Protein AF-A0A956JY68-F1 (afdb_monomer_lite)

Radius of gyration: 33.54 Å; chains: 1; bounding box: 68×78×108 Å

Foldseek 3Di:
DDDDDDDDDDDDDDDDDDDDDDDDDDDDDDDDDDDDDDDDDPDDDDPPPPPDAFPCDDDPPALAHNHCVLACDQQWQHHSVRFGHDQPAFSADAPAQQWDTWGTPSRGGGTDDTDGHAFQCFGPPLQGFTDDPRDTHNQGDHPDPLVPFCVVLDAFEEEEADDCVVPVLFCQSVLLCVLSVVSVHHYDYDYLCCLQDLVSCPRGQEYEDRDQQRDQPPNSLVSVLVCLLVQFEYEQEHAQDCPRNSNVSVCVSCVVQFKHKDWDHKDFDWFDQAFDDDSSDPPGDRQPTLRQCGMAIFMDIDDPFKDQQGAHPVRTGFWMWGAHDQQGIYTYGHHSRCRRDPVSDDSVLSVLSVRVRSRSRPSVDRSNRD

Sequence (370 aa):
MGKLAALFAPALMLLAACGDVSTGYLDANQGGRDGGADATVADAAIDATAAECGNGTVEPGEDCDLGAANNGAIGTCCTNLCAFAPVTVECRAAATGCDVAESCTGASAECPADAIAADGFACVDGGGSTCCGGQCSFTATAGTCDACAIAAHGPQRVTIIESQSVNAGHVMDQQWADVANAAGHTATIVPQTTLDDLGNLADTDILVVSSGLAPLPAERVAVIQAFAAAGHGVYLQGEYQTTYETNIGFATIANSEGATFTWTATVTGQQDPTTVNGCLATTPEAAPTLTAYWYACTGTATGDNIEVIHTAPGGEPIGWSLCFPGGGKVIFDTDQDFIRTPAANTPEHMRNILVALADAAACDDAVVLP

Secondary structure (DSSP, 8-state):
----------------------------------------------------TTSSS--TT-S----TTTTT-TTB-B-TTSSBPPTT-EEE--SSTTBPPEE--SS-SBPPPP-BPPTTPBPSSSS--EEETTEEETTEETTEE---SHHHH---EEEEE-STTT-TT--HHHHHHHHHHHTT-EEEEE-GGGGG-GGGGTT-SEEEE--TT----HHHHHHHHHHHHTT-EEEEE--S-TTSHHHHHHHHHHHHTT-EEEEEEEEESPPPPPB--STT-SS--BPPP-TT--EEEEEEEESTTEEEEEE-TTS-EEEEEEEETTTEEEEEES-SGGGSSTTT--HHHHHHHHHHHHTTT-TTS-----

pLDDT: mean 76.81, std 22.11, range [28.89, 98.75]

Structure (mmCIF, N/CA/C/O backbone):
data_AF-A0A956JY68-F1
#
_entry.id   AF-A0A956JY68-F1
#
loop_
_atom_site.group_PDB
_atom_site.id
_atom_site.type_symbol
_atom_site.label_atom_id
_atom_site.label_alt_id
_atom_site.label_comp_id
_atom_site.label_asym_id
_atom_site.label_entity_id
_atom_site.label_seq_id
_atom_site.pdbx_PDB_ins_code
_atom_site.Cartn_x
_atom_site.Cartn_y
_atom_site.Cartn_z
_atom_site.occupancy
_atom_site.B_iso_or_equiv
_atom_site.auth_seq_id
_atom_site.auth_comp_id
_atom_site.auth_asym_id
_atom_site.auth_atom_id
_atom_site.pdbx_PDB_model_num
ATOM 1 N N . MET A 1 1 ? 10.999 59.305 4.640 1.00 40.84 1 MET A N 1
ATOM 2 C CA . MET A 1 1 ? 12.211 59.189 3.796 1.00 40.84 1 MET A CA 1
ATOM 3 C C . MET A 1 1 ? 12.067 57.862 3.056 1.00 40.84 1 MET A C 1
ATOM 5 O O . MET A 1 1 ? 12.161 56.842 3.710 1.00 40.84 1 MET A O 1
ATOM 9 N N . GLY A 1 2 ? 11.408 57.820 1.891 1.00 37.09 2 GLY A N 1
ATOM 10 C CA . GLY A 1 2 ? 12.032 57.923 0.555 1.00 37.09 2 GLY A CA 1
ATOM 11 C C . GLY A 1 2 ? 12.727 56.592 0.207 1.00 37.09 2 GLY A C 1
ATOM 12 O O . GLY A 1 2 ? 13.608 56.209 0.954 1.00 37.09 2 GLY A O 1
ATOM 13 N N . LYS A 1 3 ? 12.420 55.828 -0.848 1.00 36.56 3 LYS A N 1
ATOM 14 C CA . LYS A 1 3 ? 11.736 56.077 -2.127 1.00 36.56 3 LYS A CA 1
ATOM 15 C C . LYS A 1 3 ? 11.164 54.761 -2.702 1.00 36.56 3 LYS A C 1
ATOM 17 O O . LYS A 1 3 ? 11.694 53.689 -2.441 1.00 36.56 3 LYS A O 1
ATOM 22 N N . LEU A 1 4 ? 10.130 54.924 -3.533 1.00 34.81 4 LEU A N 1
ATOM 23 C CA . LEU A 1 4 ? 9.625 54.022 -4.581 1.00 34.81 4 LEU A CA 1
ATOM 24 C C . LEU A 1 4 ? 10.742 53.476 -5.497 1.00 34.81 4 LEU A C 1
ATOM 26 O O . LEU A 1 4 ? 11.641 54.241 -5.844 1.00 34.81 4 LEU A O 1
ATOM 30 N N . ALA A 1 5 ? 10.587 52.257 -6.028 1.00 35.94 5 ALA A N 1
ATOM 31 C CA . ALA A 1 5 ? 10.057 52.037 -7.389 1.00 35.94 5 ALA A CA 1
ATOM 32 C C . ALA A 1 5 ? 10.199 50.569 -7.843 1.00 35.94 5 ALA A C 1
ATOM 34 O O . ALA A 1 5 ? 11.274 49.980 -7.778 1.00 35.94 5 ALA A O 1
ATOM 35 N N . ALA A 1 6 ? 9.093 50.020 -8.346 1.00 41.69 6 ALA A N 1
ATOM 36 C CA . ALA A 1 6 ? 9.066 48.879 -9.254 1.00 41.69 6 ALA A CA 1
ATOM 37 C C . ALA A 1 6 ? 9.662 49.261 -10.624 1.00 41.69 6 ALA A C 1
ATOM 39 O O . ALA A 1 6 ? 9.690 50.447 -10.942 1.00 41.69 6 ALA A O 1
ATOM 40 N N . LEU A 1 7 ? 10.071 48.277 -11.436 1.00 32.41 7 LEU A N 1
ATOM 41 C CA . LEU A 1 7 ? 9.591 48.054 -12.815 1.00 32.41 7 LEU A CA 1
ATOM 42 C C . LEU A 1 7 ? 10.503 47.073 -13.608 1.00 32.41 7 LEU A C 1
ATOM 44 O O . LEU A 1 7 ? 11.700 47.295 -13.734 1.00 32.41 7 LEU A O 1
ATOM 48 N N . PHE A 1 8 ? 9.853 46.049 -14.181 1.00 33.09 8 PHE A N 1
ATOM 49 C CA . PHE A 1 8 ? 10.001 45.451 -15.525 1.00 33.09 8 PHE A CA 1
ATOM 50 C C . PHE A 1 8 ? 11.365 44.961 -16.048 1.00 33.09 8 PHE A C 1
ATOM 52 O O . PHE A 1 8 ? 12.266 45.732 -16.362 1.00 33.09 8 PHE A O 1
ATOM 59 N N . ALA A 1 9 ? 11.402 43.659 -16.351 1.00 38.56 9 ALA A N 1
ATOM 60 C CA . ALA A 1 9 ? 12.240 43.078 -17.395 1.00 38.56 9 ALA A CA 1
ATOM 61 C C . ALA A 1 9 ? 11.536 43.192 -18.765 1.00 38.56 9 ALA A C 1
ATOM 63 O O . ALA A 1 9 ? 10.337 42.904 -18.835 1.00 38.56 9 ALA A O 1
ATOM 64 N N . PRO A 1 10 ? 12.240 43.542 -19.858 1.00 42.56 10 PRO A N 1
ATOM 65 C CA . PRO A 1 10 ? 11.758 43.284 -21.203 1.00 42.56 10 PRO A CA 1
ATOM 66 C C . PRO A 1 10 ? 12.500 42.114 -21.860 1.00 42.56 10 PRO A C 1
ATOM 68 O O . PRO A 1 10 ? 13.704 41.913 -21.695 1.00 42.56 10 PRO A O 1
ATOM 71 N N . ALA A 1 11 ? 11.720 41.359 -22.628 1.00 36.41 11 ALA A N 1
ATOM 72 C CA . ALA A 1 11 ? 12.133 40.300 -23.527 1.00 36.41 11 ALA A CA 1
ATOM 73 C C . ALA A 1 11 ? 13.128 40.797 -24.587 1.00 36.41 11 ALA A C 1
ATOM 75 O O . ALA A 1 11 ? 12.939 41.865 -25.174 1.00 36.41 11 ALA A O 1
ATOM 76 N N . LEU A 1 12 ? 14.144 39.984 -24.884 1.00 33.62 12 LEU A N 1
ATOM 77 C CA . LEU A 1 12 ? 15.016 40.185 -26.036 1.00 33.62 12 LEU A CA 1
ATOM 78 C C . LEU A 1 12 ? 14.468 39.382 -27.220 1.00 33.62 12 LEU A C 1
ATOM 80 O O . LEU A 1 12 ? 14.790 38.217 -27.427 1.00 33.62 12 LEU A O 1
ATOM 84 N N . MET A 1 13 ? 13.593 40.043 -27.970 1.00 34.25 13 MET A N 1
ATOM 85 C CA . MET A 1 13 ? 13.192 39.694 -29.327 1.00 34.25 13 MET A CA 1
ATOM 86 C C . MET A 1 13 ? 14.156 40.444 -30.254 1.00 34.25 13 MET A C 1
ATOM 88 O O . MET A 1 13 ? 14.176 41.675 -30.223 1.00 34.25 13 MET A O 1
ATOM 92 N N . LEU A 1 14 ? 14.971 39.750 -31.053 1.00 31.14 14 LEU A N 1
ATOM 93 C CA . LEU A 1 14 ? 15.724 40.399 -32.130 1.00 31.14 14 LEU A CA 1
ATOM 94 C C . LEU A 1 14 ? 15.145 39.949 -33.470 1.00 31.14 14 LEU A C 1
ATOM 96 O O . LEU A 1 14 ? 15.394 38.847 -33.951 1.00 31.14 14 LEU A O 1
ATOM 100 N N . LEU A 1 15 ? 14.297 40.823 -34.009 1.00 31.12 15 LEU A N 1
ATOM 101 C CA . LEU A 1 15 ? 13.698 40.720 -35.327 1.00 31.12 15 LEU A CA 1
ATOM 102 C C . LEU A 1 15 ? 14.704 41.173 -36.392 1.00 31.12 15 LEU A C 1
ATOM 104 O O . LEU A 1 15 ? 15.445 42.139 -36.206 1.00 31.12 15 LEU A O 1
ATOM 108 N N . ALA A 1 16 ? 14.662 40.472 -37.518 1.00 33.41 16 ALA A N 1
ATOM 109 C CA . ALA A 1 16 ? 15.346 40.779 -38.759 1.00 33.41 16 ALA A CA 1
ATOM 110 C C . ALA A 1 16 ? 15.038 42.187 -39.301 1.00 33.41 16 ALA A C 1
ATOM 112 O O . ALA A 1 16 ? 13.920 42.691 -39.175 1.00 33.41 16 ALA A O 1
ATOM 113 N N . ALA A 1 17 ? 16.008 42.756 -40.020 1.00 32.19 17 ALA A N 1
ATOM 114 C CA . ALA A 1 17 ? 15.771 43.767 -41.042 1.00 32.19 17 ALA A CA 1
ATOM 115 C C . ALA A 1 17 ? 16.596 43.450 -42.301 1.00 32.19 17 ALA A C 1
ATOM 117 O O . ALA A 1 17 ? 17.761 43.070 -42.234 1.00 32.19 17 ALA A O 1
ATOM 118 N N . CYS A 1 18 ? 15.895 43.584 -43.422 1.00 28.89 18 CYS A N 1
ATOM 119 C CA . CYS A 1 18 ? 16.218 43.278 -44.811 1.00 28.89 18 CYS A CA 1
ATOM 120 C C . CYS A 1 18 ? 17.265 44.226 -45.434 1.00 28.89 18 CYS A C 1
ATOM 122 O O . CYS A 1 18 ? 17.349 45.392 -45.047 1.00 28.89 18 CYS A O 1
ATOM 124 N N . GLY A 1 19 ? 17.994 43.737 -46.447 1.00 29.73 19 GLY A N 1
ATOM 125 C CA . GLY A 1 19 ? 18.923 44.510 -47.279 1.00 29.73 19 GLY A CA 1
ATOM 126 C C . GLY A 1 19 ? 19.601 43.675 -48.374 1.00 29.73 19 GLY A C 1
ATOM 127 O O . GLY A 1 19 ? 20.783 43.379 -48.280 1.00 29.73 19 GLY A O 1
ATOM 128 N N . ASP A 1 20 ? 18.796 43.285 -49.359 1.00 38.09 20 ASP A N 1
ATOM 129 C CA . ASP A 1 20 ? 19.032 42.579 -50.633 1.00 38.09 20 ASP A CA 1
ATOM 130 C C . ASP A 1 20 ? 20.205 43.095 -51.508 1.00 38.09 20 ASP A C 1
ATOM 132 O O . ASP A 1 20 ? 20.349 44.309 -51.617 1.00 38.09 20 ASP A O 1
ATOM 136 N N . VAL A 1 21 ? 20.965 42.188 -52.164 1.00 33.62 21 VAL A N 1
ATOM 137 C CA . VAL A 1 21 ? 21.287 42.191 -53.622 1.00 33.62 21 VAL A CA 1
ATOM 138 C C . VAL A 1 21 ? 21.688 40.764 -54.084 1.00 33.62 21 VAL A C 1
ATOM 140 O O . VAL A 1 21 ? 22.814 40.327 -53.861 1.00 33.62 21 VAL A O 1
ATOM 143 N N . SER A 1 22 ? 20.752 40.067 -54.750 1.00 35.22 22 SER A N 1
ATOM 144 C CA . SER A 1 22 ? 20.855 39.467 -56.113 1.00 35.22 22 SER A CA 1
ATOM 145 C C . SER A 1 22 ? 22.203 38.826 -56.535 1.00 35.22 22 SER A C 1
ATOM 147 O O . SER A 1 22 ? 23.210 39.514 -56.656 1.00 35.22 22 SER A O 1
ATOM 149 N N . THR A 1 23 ? 22.344 37.526 -56.829 1.00 39.94 23 THR A N 1
ATOM 150 C CA . THR A 1 23 ? 21.720 36.649 -57.857 1.00 39.94 23 THR A CA 1
ATOM 151 C C . THR A 1 23 ? 22.156 35.202 -57.498 1.00 39.94 23 THR A C 1
ATOM 153 O O . THR A 1 23 ? 23.297 35.016 -57.101 1.00 39.94 23 THR A O 1
ATOM 156 N N . GLY A 1 24 ? 21.401 34.100 -57.519 1.00 32.00 24 GLY A N 1
ATOM 157 C CA . GLY A 1 24 ? 20.146 33.747 -58.166 1.00 32.00 24 GLY A CA 1
ATOM 158 C C . GLY A 1 24 ? 20.402 32.908 -59.423 1.00 32.00 24 GLY A C 1
ATOM 159 O O . GLY A 1 24 ? 20.461 33.513 -60.482 1.00 32.00 24 GLY A O 1
ATOM 160 N N . TYR A 1 25 ? 20.523 31.571 -59.329 1.00 32.66 25 TYR A N 1
ATOM 161 C CA . TYR A 1 25 ? 19.833 30.631 -60.239 1.00 32.66 25 TYR A CA 1
ATOM 162 C C . TYR A 1 25 ? 19.957 29.156 -59.797 1.00 32.66 25 TYR A C 1
ATOM 164 O O . TYR A 1 25 ? 21.029 28.687 -59.426 1.00 32.66 25 TYR A O 1
ATOM 172 N N . LEU A 1 26 ? 18.820 28.466 -59.838 1.00 39.66 26 LEU A N 1
ATOM 173 C CA . LEU A 1 26 ? 18.563 27.051 -59.552 1.00 39.66 26 LEU A CA 1
ATOM 174 C C . LEU A 1 26 ? 19.036 26.177 -60.734 1.00 39.66 26 LEU A C 1
ATOM 176 O O . LEU A 1 26 ? 19.044 26.676 -61.851 1.00 39.66 26 LEU A O 1
ATOM 180 N N . ASP A 1 27 ? 19.331 24.887 -60.548 1.00 33.56 27 ASP A N 1
ATOM 181 C CA . ASP A 1 27 ? 18.392 23.844 -61.004 1.00 33.56 27 ASP A CA 1
ATOM 182 C C . ASP A 1 27 ? 18.807 22.423 -60.602 1.00 33.56 27 ASP A C 1
ATOM 184 O O . ASP A 1 27 ? 19.984 22.073 -60.500 1.00 33.56 27 ASP A O 1
ATOM 188 N N . ALA A 1 28 ? 17.780 21.609 -60.400 1.00 39.38 28 ALA A N 1
ATOM 189 C CA . ALA A 1 28 ? 17.852 20.181 -60.198 1.00 39.38 28 ALA A CA 1
ATOM 190 C C . ALA A 1 28 ? 18.073 19.437 -61.527 1.00 39.38 28 ALA A C 1
ATOM 192 O O . ALA A 1 28 ? 17.575 19.829 -62.575 1.00 39.38 28 ALA A O 1
ATOM 193 N N . ASN A 1 29 ? 18.763 18.301 -61.432 1.00 42.78 29 ASN A N 1
ATOM 194 C CA . ASN A 1 29 ? 18.445 17.044 -62.110 1.00 42.78 29 ASN A CA 1
ATOM 195 C C . ASN A 1 29 ? 17.888 17.115 -63.553 1.00 42.78 29 ASN A C 1
ATOM 197 O O . ASN A 1 29 ? 16.674 17.178 -63.741 1.00 42.78 29 ASN A O 1
ATOM 201 N N . GLN A 1 30 ? 18.746 16.917 -64.561 1.00 38.31 30 GLN A N 1
ATOM 202 C CA . GLN A 1 30 ? 18.355 16.232 -65.801 1.00 38.31 30 GLN A CA 1
ATOM 203 C C . GLN A 1 30 ? 19.495 15.361 -66.331 1.00 38.31 30 GLN A C 1
ATOM 205 O O . GLN A 1 30 ? 20.619 15.818 -66.530 1.00 38.31 30 GLN A O 1
ATOM 210 N N . GLY A 1 31 ? 19.174 14.089 -66.570 1.00 43.94 31 GLY A N 1
ATOM 211 C CA . GLY A 1 31 ? 20.030 13.159 -67.287 1.00 43.94 31 GLY A CA 1
ATOM 212 C C . GLY A 1 31 ? 20.186 13.536 -68.760 1.00 43.94 31 GLY A C 1
ATOM 213 O O . GLY A 1 31 ? 19.260 14.029 -69.399 1.00 43.94 31 GLY A O 1
ATOM 214 N N . GLY A 1 32 ? 21.358 13.223 -69.302 1.00 31.02 32 GLY A N 1
ATOM 215 C CA . GLY A 1 32 ? 21.659 13.290 -70.725 1.00 31.02 32 GLY A CA 1
ATOM 216 C C . GLY A 1 32 ? 22.656 12.197 -71.078 1.00 31.02 32 GLY A C 1
ATOM 217 O O . GLY A 1 32 ? 23.827 12.280 -70.722 1.00 31.02 32 GLY A O 1
ATOM 218 N N . ARG A 1 33 ? 22.170 11.148 -71.747 1.00 49.97 33 ARG A N 1
ATOM 219 C CA . ARG A 1 33 ? 23.006 10.265 -72.564 1.00 49.97 33 ARG A CA 1
ATOM 220 C C . ARG A 1 33 ? 23.371 11.044 -73.820 1.00 49.97 33 ARG A C 1
ATOM 222 O O . ARG A 1 33 ? 22.449 11.520 -74.464 1.00 49.97 33 ARG A O 1
ATOM 229 N N . ASP A 1 34 ? 24.639 11.044 -74.208 1.00 43.31 34 ASP A N 1
ATOM 230 C CA . ASP A 1 34 ? 25.035 11.176 -75.609 1.00 43.31 34 ASP A CA 1
ATOM 231 C C . ASP A 1 34 ? 26.207 10.234 -75.879 1.00 43.31 34 ASP A C 1
ATOM 233 O O . ASP A 1 34 ? 27.224 10.235 -75.187 1.00 43.31 34 ASP A O 1
ATOM 237 N N . GLY A 1 35 ? 25.998 9.351 -76.854 1.00 44.22 35 GLY A N 1
ATOM 238 C CA . GLY A 1 35 ? 26.972 8.370 -77.296 1.00 44.22 35 GLY A CA 1
ATOM 239 C C . GLY A 1 35 ? 28.006 8.983 -78.234 1.00 44.22 35 GLY A C 1
ATOM 240 O O . GLY A 1 35 ? 27.678 9.745 -79.139 1.00 44.22 35 GLY A O 1
ATOM 241 N N . GLY A 1 36 ? 29.250 8.552 -78.062 1.00 35.62 36 GLY A N 1
ATOM 242 C CA . GLY A 1 36 ? 30.322 8.698 -79.034 1.00 35.62 36 GLY A CA 1
ATOM 243 C C . GLY A 1 36 ? 31.236 7.490 -78.915 1.00 35.62 36 GLY A C 1
ATOM 244 O O . GLY A 1 36 ? 32.008 7.389 -77.969 1.00 35.62 36 GLY A O 1
ATOM 245 N N . ALA A 1 37 ? 31.096 6.541 -79.838 1.00 44.47 37 ALA A N 1
ATOM 246 C CA . ALA A 1 37 ? 32.030 5.438 -79.979 1.00 44.47 37 ALA A CA 1
ATOM 247 C C . ALA A 1 37 ? 33.325 5.962 -80.613 1.00 44.47 37 ALA A C 1
ATOM 249 O O . ALA A 1 37 ? 33.312 6.371 -81.772 1.00 44.47 37 ALA A O 1
ATOM 250 N N . ASP A 1 38 ? 34.428 5.898 -79.871 1.00 46.41 38 ASP A N 1
ATOM 251 C CA . ASP A 1 38 ? 35.771 5.817 -80.439 1.00 46.41 38 ASP A CA 1
ATOM 252 C C . ASP A 1 38 ? 36.510 4.665 -79.752 1.00 46.41 38 ASP A C 1
ATOM 254 O O . ASP A 1 38 ? 36.869 4.716 -78.576 1.00 46.41 38 ASP A O 1
ATOM 258 N N . ALA A 1 39 ? 36.632 3.566 -80.487 1.00 47.62 39 ALA A N 1
ATOM 259 C CA . ALA A 1 39 ? 37.318 2.364 -80.064 1.00 47.62 39 ALA A CA 1
ATOM 260 C C . ALA A 1 39 ? 38.715 2.374 -80.682 1.00 47.62 39 ALA A C 1
ATOM 262 O O . ALA A 1 39 ? 38.840 1.949 -81.821 1.00 47.62 39 ALA A O 1
ATOM 263 N N . THR A 1 40 ? 39.736 2.812 -79.932 1.00 47.81 40 THR A N 1
ATOM 264 C CA . THR A 1 40 ? 41.113 2.268 -79.961 1.00 47.81 40 THR A CA 1
ATOM 265 C C . THR A 1 40 ? 42.039 2.986 -78.967 1.00 47.81 40 THR A C 1
ATOM 267 O O . THR A 1 40 ? 42.883 3.774 -79.371 1.00 47.81 40 THR A O 1
ATOM 270 N N . VAL A 1 41 ? 41.959 2.648 -77.678 1.00 42.88 41 VAL A N 1
ATOM 271 C CA . VAL A 1 41 ? 43.151 2.420 -76.838 1.00 42.88 41 VAL A CA 1
ATOM 272 C C . VAL A 1 41 ? 42.732 1.457 -75.730 1.00 42.88 41 VAL A C 1
ATOM 274 O O . VAL A 1 41 ? 41.896 1.787 -74.896 1.00 42.88 41 VAL A O 1
ATOM 277 N N . ALA A 1 42 ? 43.257 0.234 -75.755 1.00 48.62 42 ALA A N 1
ATOM 278 C CA . ALA A 1 42 ? 43.214 -0.637 -74.591 1.00 48.62 42 ALA A CA 1
ATOM 279 C C . ALA A 1 42 ? 44.266 -0.110 -73.611 1.00 48.62 42 ALA A C 1
ATOM 281 O O . ALA A 1 42 ? 45.435 -0.476 -73.721 1.00 48.62 42 ALA A O 1
ATOM 282 N N . ASP A 1 43 ? 43.856 0.790 -72.720 1.00 38.19 43 ASP A N 1
ATOM 283 C CA . ASP A 1 43 ? 44.641 1.147 -71.544 1.00 38.19 43 ASP A CA 1
ATOM 284 C C . ASP A 1 43 ? 44.130 0.301 -70.377 1.00 38.19 43 ASP A C 1
ATOM 286 O O . ASP A 1 43 ? 43.032 0.491 -69.854 1.00 38.19 43 ASP A O 1
ATOM 290 N N . ALA A 1 44 ? 44.891 -0.740 -70.061 1.00 47.97 44 ALA A N 1
ATOM 291 C CA . ALA A 1 44 ? 44.725 -1.497 -68.838 1.00 47.97 44 ALA A CA 1
ATOM 292 C C . ALA A 1 44 ? 45.477 -0.752 -67.724 1.00 47.97 44 ALA A C 1
ATOM 294 O O . ALA A 1 44 ? 46.668 -0.499 -67.884 1.00 47.97 44 ALA A O 1
ATOM 295 N N . ALA A 1 45 ? 44.785 -0.528 -66.595 1.00 45.16 45 ALA A N 1
ATOM 296 C CA . ALA A 1 45 ? 45.175 0.212 -65.378 1.00 45.16 45 ALA A CA 1
ATOM 297 C C . ALA A 1 45 ? 44.842 1.718 -65.457 1.00 45.16 45 ALA A C 1
ATOM 299 O O . ALA A 1 45 ? 45.384 2.429 -66.282 1.00 45.16 45 ALA A O 1
ATOM 300 N N . ILE A 1 46 ? 43.975 2.311 -64.634 1.00 42.84 46 ILE A N 1
ATOM 301 C CA . ILE A 1 46 ? 43.630 2.066 -63.229 1.00 42.84 46 ILE A CA 1
ATOM 302 C C . ILE A 1 46 ? 42.139 2.414 -63.064 1.00 42.84 46 ILE A C 1
ATOM 304 O O . ILE A 1 46 ? 41.798 3.588 -62.971 1.00 42.84 46 ILE A O 1
ATOM 308 N N . ASP A 1 47 ? 41.255 1.415 -63.017 1.00 44.47 47 ASP A N 1
ATOM 309 C CA . ASP A 1 47 ? 39.966 1.576 -62.332 1.00 44.47 47 ASP A CA 1
ATOM 310 C C . ASP A 1 47 ? 40.204 1.171 -60.876 1.00 44.47 47 ASP A C 1
ATOM 312 O O . ASP A 1 47 ? 39.975 0.038 -60.457 1.00 44.47 47 ASP A O 1
ATOM 316 N N . ALA A 1 48 ? 40.852 2.075 -60.143 1.00 46.53 48 ALA A N 1
ATOM 317 C CA . ALA A 1 48 ? 40.748 2.075 -58.700 1.00 46.53 48 ALA A CA 1
ATOM 318 C C . ALA A 1 48 ? 39.362 2.647 -58.439 1.00 46.53 48 ALA A C 1
ATOM 320 O O . ALA A 1 48 ? 39.202 3.868 -58.429 1.00 46.53 48 ALA A O 1
ATOM 321 N N . THR A 1 49 ? 38.384 1.752 -58.322 1.00 54.16 49 THR A N 1
ATOM 322 C CA . THR A 1 49 ? 37.056 2.045 -57.798 1.00 54.16 49 THR A CA 1
ATOM 323 C C . THR A 1 49 ? 37.239 2.992 -56.619 1.00 54.16 49 THR A C 1
ATOM 325 O O . THR A 1 49 ? 37.828 2.618 -55.600 1.00 54.16 49 THR A O 1
ATOM 328 N N . ALA A 1 50 ? 36.851 4.258 -56.791 1.00 62.06 50 ALA A N 1
ATOM 329 C CA . ALA A 1 50 ? 36.678 5.131 -55.646 1.00 62.06 50 ALA A CA 1
ATOM 330 C C . ALA A 1 50 ? 35.680 4.399 -54.755 1.00 62.06 50 ALA A C 1
ATOM 332 O O . ALA A 1 50 ? 34.620 4.044 -55.263 1.00 62.06 50 ALA A O 1
ATOM 333 N N . ALA A 1 51 ? 36.066 4.094 -53.515 1.00 77.62 51 ALA A N 1
ATOM 334 C CA . ALA A 1 51 ? 35.220 3.310 -52.628 1.00 77.62 51 ALA A CA 1
ATOM 335 C C . ALA A 1 51 ? 33.805 3.919 -52.609 1.00 77.62 51 ALA A C 1
ATOM 337 O O . ALA A 1 51 ? 33.648 5.116 -52.332 1.00 77.62 51 ALA A O 1
ATOM 338 N N . GLU A 1 52 ? 32.808 3.146 -53.038 1.00 89.31 52 GLU A N 1
ATOM 339 C CA . GLU A 1 52 ? 31.430 3.603 -53.184 1.00 89.31 52 GLU A CA 1
ATOM 340 C C . GLU A 1 52 ? 30.676 3.355 -51.883 1.00 89.31 52 GLU A C 1
ATOM 342 O O . GLU A 1 52 ? 29.932 2.385 -51.746 1.00 89.31 52 GLU A O 1
ATOM 347 N N . CYS A 1 53 ? 30.808 4.303 -50.958 1.00 92.81 53 CYS A N 1
ATOM 348 C CA . CYS A 1 53 ? 30.119 4.225 -49.681 1.00 92.81 53 CYS A CA 1
ATOM 349 C C . CYS A 1 53 ? 28.596 4.089 -49.840 1.00 92.81 53 CYS A C 1
ATOM 351 O O . CYS A 1 53 ? 27.920 4.989 -50.355 1.00 92.81 53 CYS A O 1
ATOM 353 N N . GLY A 1 54 ? 28.043 2.991 -49.320 1.00 93.44 54 GLY A N 1
ATOM 354 C CA . GLY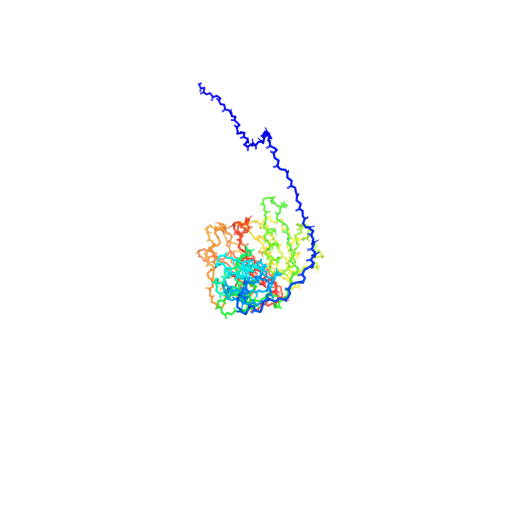 A 1 54 ? 26.613 2.693 -49.336 1.00 93.44 54 GLY A CA 1
ATOM 355 C C . GLY A 1 54 ? 26.212 1.608 -50.333 1.00 93.44 54 GLY A C 1
ATOM 356 O O . GLY A 1 54 ? 25.008 1.407 -50.542 1.00 93.44 54 GLY A O 1
ATOM 357 N N . ASN A 1 55 ? 27.166 0.902 -50.940 1.00 93.81 55 ASN A N 1
ATOM 358 C CA . ASN A 1 55 ? 26.896 -0.234 -51.819 1.00 93.81 55 ASN A CA 1
ATOM 359 C C . ASN A 1 55 ? 26.738 -1.565 -51.045 1.00 93.81 55 ASN A C 1
ATOM 361 O O . ASN A 1 55 ? 26.282 -2.561 -51.614 1.00 93.81 55 ASN A O 1
ATOM 365 N N . GLY A 1 56 ? 27.033 -1.562 -49.740 1.00 93.94 56 GLY A N 1
ATOM 366 C CA . GLY A 1 56 ? 26.916 -2.714 -48.844 1.00 93.94 56 GLY A CA 1
ATOM 367 C C . GLY A 1 56 ? 28.129 -3.647 -48.858 1.00 93.94 56 GLY A C 1
ATOM 368 O O . GLY A 1 56 ? 28.021 -4.788 -48.406 1.00 93.94 56 GLY A O 1
ATOM 369 N N . THR A 1 57 ? 29.261 -3.192 -49.395 1.00 93.56 57 THR A N 1
ATOM 370 C CA . THR A 1 57 ? 30.524 -3.930 -49.461 1.00 93.56 57 THR A CA 1
ATOM 371 C C . THR A 1 57 ? 31.631 -3.067 -48.882 1.00 93.56 57 THR A C 1
ATOM 373 O O . THR A 1 57 ? 31.866 -1.979 -49.373 1.00 93.56 57 THR A O 1
ATOM 376 N N . VAL A 1 58 ? 32.349 -3.574 -47.876 1.00 94.38 58 VAL A N 1
ATOM 377 C CA . VAL A 1 58 ? 33.478 -2.838 -47.287 1.00 94.38 58 VAL A CA 1
ATOM 378 C C . VAL A 1 58 ? 34.667 -2.843 -48.248 1.00 94.38 58 VAL A C 1
ATOM 380 O O . VAL A 1 58 ? 35.253 -3.897 -48.525 1.00 94.38 58 VAL A O 1
ATOM 383 N N . GLU A 1 59 ? 35.041 -1.663 -48.723 1.00 93.88 59 GLU A N 1
ATOM 384 C CA . GLU A 1 59 ? 36.107 -1.436 -49.698 1.00 93.88 59 GLU A CA 1
ATOM 385 C C . GLU A 1 59 ? 37.344 -0.759 -49.065 1.00 93.88 59 GLU A C 1
ATOM 387 O O . GLU A 1 59 ? 37.293 -0.240 -47.946 1.00 93.88 59 GLU A O 1
ATOM 392 N N . PRO A 1 60 ? 38.520 -0.764 -49.731 1.00 93.31 60 PRO A N 1
ATOM 393 C CA . PRO A 1 60 ? 39.703 -0.086 -49.206 1.00 93.31 60 PRO A CA 1
ATOM 394 C C . PRO A 1 60 ? 39.463 1.413 -48.957 1.00 93.31 60 PRO A C 1
ATOM 396 O O . PRO A 1 60 ? 39.275 2.182 -49.896 1.00 93.31 60 PRO A O 1
ATOM 399 N N . GLY A 1 61 ? 39.560 1.831 -47.692 1.00 89.44 61 GLY A N 1
ATOM 400 C CA . GLY A 1 61 ? 39.300 3.210 -47.259 1.00 89.44 61 GLY A CA 1
ATOM 401 C C . GLY A 1 61 ? 38.037 3.367 -46.410 1.00 89.44 61 GLY A C 1
ATOM 402 O O . GLY A 1 61 ? 37.834 4.443 -45.853 1.00 89.44 61 GLY A O 1
ATOM 403 N N . GLU A 1 62 ? 37.246 2.305 -46.271 1.00 95.00 62 GLU A N 1
ATOM 404 C CA . GLU A 1 62 ? 36.060 2.249 -45.422 1.00 95.00 62 GLU A CA 1
ATOM 405 C C . GLU A 1 62 ? 36.326 1.435 -44.156 1.00 95.00 62 GLU A C 1
ATOM 407 O O . GLU A 1 62 ? 37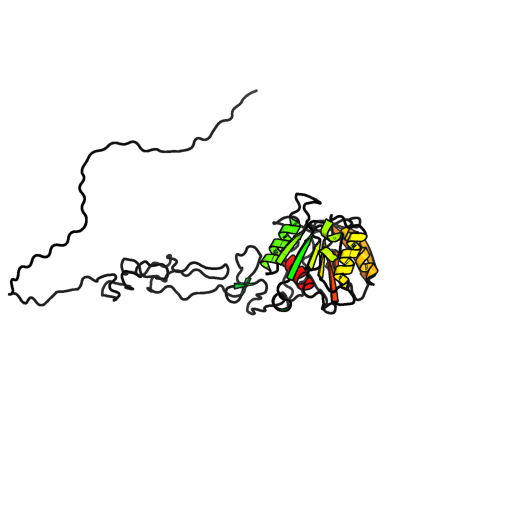.078 0.457 -44.164 1.00 95.00 62 GLU A O 1
ATOM 412 N N . ASP A 1 63 ? 35.660 1.822 -43.073 1.00 95.62 63 ASP A N 1
ATOM 413 C CA . ASP A 1 63 ? 35.600 1.026 -41.850 1.00 95.62 63 ASP A CA 1
ATOM 414 C C . ASP A 1 63 ? 34.362 0.109 -41.849 1.00 95.62 63 ASP A C 1
ATOM 416 O O . ASP A 1 63 ? 34.372 -0.974 -41.260 1.00 95.62 63 ASP A O 1
ATOM 420 N N . CYS A 1 64 ? 33.281 0.539 -42.507 1.00 96.69 64 CYS A N 1
ATOM 421 C CA . CYS A 1 64 ? 32.006 -0.167 -42.583 1.00 96.69 64 CYS A CA 1
ATOM 422 C C . CYS A 1 64 ? 31.209 0.235 -43.824 1.00 96.69 64 CYS A C 1
ATOM 424 O O . CYS A 1 64 ? 31.264 1.386 -44.234 1.00 96.69 64 CYS A O 1
ATOM 426 N N . ASP A 1 65 ? 30.384 -0.672 -44.344 1.00 96.00 65 ASP A N 1
ATOM 427 C CA . ASP A 1 65 ? 29.349 -0.340 -45.320 1.00 96.00 65 ASP A CA 1
ATOM 428 C C . ASP A 1 65 ? 28.165 -1.304 -45.164 1.00 96.00 65 ASP A C 1
ATOM 430 O O . ASP A 1 65 ? 28.264 -2.498 -45.448 1.00 96.00 65 ASP A O 1
ATOM 434 N N . LEU A 1 66 ? 27.041 -0.788 -44.661 1.00 95.69 66 LEU A N 1
ATOM 435 C CA . LEU A 1 66 ? 25.799 -1.538 -44.443 1.00 95.69 66 LEU A CA 1
ATOM 436 C C . LEU A 1 66 ? 24.764 -1.288 -45.554 1.00 95.69 66 LEU A C 1
ATOM 438 O O . LEU A 1 66 ? 23.612 -1.731 -45.453 1.00 95.69 66 LEU A O 1
ATOM 442 N N . GLY A 1 67 ? 25.164 -0.567 -46.604 1.00 94.38 67 GLY A N 1
ATOM 443 C CA . GLY A 1 67 ? 24.302 -0.077 -47.663 1.00 94.38 67 GLY A CA 1
ATOM 444 C C . GLY A 1 67 ? 23.697 1.292 -47.343 1.00 94.38 67 GLY A C 1
ATOM 445 O O . GLY A 1 67 ? 23.508 1.671 -46.186 1.00 94.38 67 GLY A O 1
ATOM 446 N N . ALA A 1 68 ? 23.314 2.026 -48.387 1.00 92.38 68 ALA A N 1
ATOM 447 C CA . ALA A 1 68 ? 22.840 3.410 -48.297 1.00 92.38 68 ALA A CA 1
ATOM 448 C C . ALA A 1 68 ? 21.622 3.617 -47.374 1.00 92.38 68 ALA A C 1
ATOM 450 O O . ALA A 1 68 ? 21.391 4.727 -46.907 1.00 92.38 68 ALA A O 1
ATOM 451 N N . ALA A 1 69 ? 20.832 2.568 -47.123 1.00 91.19 69 ALA A N 1
ATOM 452 C CA . ALA A 1 69 ? 19.677 2.627 -46.228 1.00 91.19 69 ALA A CA 1
ATOM 453 C C . ALA A 1 69 ? 20.036 2.477 -44.738 1.00 91.19 69 ALA A C 1
ATOM 455 O O . ALA A 1 69 ? 19.262 2.915 -43.891 1.00 91.19 69 ALA A O 1
ATOM 456 N N . ASN A 1 70 ? 21.170 1.844 -44.425 1.00 93.44 70 ASN A N 1
ATOM 457 C CA . ASN A 1 70 ? 21.559 1.499 -43.056 1.00 93.44 70 ASN A CA 1
ATOM 458 C C . ASN A 1 70 ? 22.747 2.324 -42.560 1.00 93.44 70 ASN A C 1
ATOM 460 O O . ASN A 1 70 ? 22.897 2.498 -41.355 1.00 93.44 70 ASN A O 1
ATOM 464 N N . ASN A 1 71 ? 23.567 2.868 -43.461 1.00 92.38 71 ASN A N 1
ATOM 465 C CA . ASN A 1 71 ? 24.566 3.859 -43.083 1.00 92.38 71 ASN A CA 1
ATOM 466 C C . ASN A 1 71 ? 23.844 5.056 -42.434 1.00 92.38 71 ASN A C 1
ATOM 468 O O . ASN A 1 71 ? 22.836 5.541 -42.946 1.00 92.38 71 ASN A O 1
ATOM 472 N N . GLY A 1 72 ? 24.307 5.456 -41.249 1.00 90.12 72 GLY A N 1
ATOM 473 C CA . GLY A 1 72 ? 23.735 6.516 -40.417 1.00 90.12 72 GLY A CA 1
ATOM 474 C C . GLY A 1 72 ? 22.360 6.227 -39.810 1.00 90.12 72 GLY A C 1
ATOM 475 O O . GLY A 1 72 ? 21.774 7.136 -39.218 1.00 90.12 72 GLY A O 1
ATOM 476 N N . ALA A 1 73 ? 21.830 5.007 -39.936 1.00 93.38 73 ALA A N 1
ATOM 477 C CA . ALA A 1 73 ? 20.543 4.642 -39.356 1.00 93.38 73 ALA A CA 1
ATOM 478 C C . ALA A 1 73 ? 20.654 4.358 -37.846 1.00 93.38 73 ALA A C 1
ATOM 480 O O . ALA A 1 73 ? 21.645 3.794 -37.375 1.00 93.38 73 ALA A O 1
ATOM 481 N N . ILE A 1 74 ? 19.601 4.705 -37.093 1.00 88.62 74 ILE A N 1
ATOM 482 C CA . ILE A 1 74 ? 19.449 4.324 -35.677 1.00 88.62 74 ILE A CA 1
ATOM 483 C C . ILE A 1 74 ? 19.464 2.791 -35.572 1.00 88.62 74 ILE A C 1
ATOM 485 O O . ILE A 1 74 ? 18.877 2.110 -36.412 1.00 88.62 74 ILE A O 1
ATOM 489 N N . GLY A 1 75 ? 20.141 2.250 -34.557 1.00 91.19 75 GLY A N 1
ATOM 490 C CA . GLY A 1 75 ? 20.391 0.812 -34.417 1.00 91.19 75 GLY A CA 1
ATOM 491 C C . GLY A 1 75 ? 21.652 0.323 -35.134 1.00 91.19 75 GLY A C 1
ATOM 492 O O . GLY A 1 75 ? 22.002 -0.849 -35.015 1.00 91.19 75 GLY A O 1
ATOM 493 N N . THR A 1 76 ? 22.367 1.205 -35.839 1.00 95.31 76 THR A N 1
ATOM 494 C CA . THR A 1 76 ? 23.667 0.902 -36.453 1.00 95.31 76 THR A CA 1
ATOM 495 C C . THR A 1 76 ? 24.756 1.827 -35.920 1.00 95.31 76 THR A C 1
ATOM 497 O O . THR A 1 76 ? 24.487 2.914 -35.410 1.00 95.31 76 THR A O 1
ATOM 500 N N . CYS A 1 77 ? 26.002 1.392 -36.072 1.00 97.81 77 CYS A N 1
ATOM 501 C CA . CYS A 1 77 ? 27.203 2.144 -35.729 1.00 97.81 77 CYS A CA 1
ATOM 502 C C . CYS A 1 77 ? 28.066 2.457 -36.953 1.00 97.81 77 CYS A C 1
ATOM 504 O O . CYS A 1 77 ? 29.260 2.729 -36.824 1.00 97.81 77 CYS A O 1
ATOM 506 N N . CYS A 1 78 ? 27.464 2.449 -38.144 1.00 97.81 78 CYS A N 1
ATOM 507 C CA . CYS A 1 78 ? 28.104 2.919 -39.363 1.00 97.81 78 CYS A CA 1
ATOM 508 C C . CYS A 1 78 ? 27.613 4.326 -39.696 1.00 97.81 78 CYS A C 1
ATOM 510 O O . CYS A 1 78 ? 26.413 4.580 -39.708 1.00 97.81 78 CYS A O 1
ATOM 512 N N . THR A 1 79 ? 28.520 5.264 -39.949 1.00 96.06 79 THR A N 1
ATOM 513 C CA . THR A 1 79 ? 28.143 6.626 -40.351 1.00 96.06 79 THR A CA 1
ATOM 514 C C . THR A 1 79 ? 27.754 6.682 -41.830 1.00 96.06 79 THR A C 1
ATOM 516 O O . THR A 1 79 ? 28.112 5.808 -42.614 1.00 96.06 79 THR A O 1
ATOM 519 N N . ASN A 1 80 ? 27.110 7.773 -42.256 1.00 94.44 80 ASN A N 1
ATOM 520 C CA . ASN A 1 80 ? 26.842 8.060 -43.679 1.00 94.44 80 ASN A CA 1
ATOM 521 C C . ASN A 1 80 ? 28.108 8.223 -44.544 1.00 94.44 80 ASN A C 1
ATOM 523 O O . ASN A 1 80 ? 27.994 8.460 -45.742 1.00 94.44 80 ASN A O 1
ATOM 527 N N . LEU A 1 81 ? 29.295 8.163 -43.936 1.00 94.44 81 LEU A N 1
ATOM 528 C CA . LEU A 1 81 ? 30.594 8.284 -44.595 1.00 94.44 81 LEU A CA 1
ATOM 529 C C . LEU A 1 81 ? 31.394 6.972 -44.542 1.00 94.44 81 LEU A C 1
ATOM 531 O O . LEU A 1 81 ? 32.604 7.010 -44.733 1.00 94.44 81 LEU A O 1
ATOM 535 N N . CYS A 1 82 ? 30.743 5.841 -44.240 1.00 95.69 82 CYS A N 1
ATOM 536 C CA . CYS A 1 82 ? 31.372 4.515 -44.194 1.00 95.69 82 CYS A CA 1
ATOM 537 C C . CYS A 1 82 ? 32.542 4.407 -43.204 1.00 95.69 82 CYS A C 1
ATOM 539 O O . CYS A 1 82 ? 33.458 3.598 -43.345 1.00 95.69 82 CYS A O 1
ATOM 541 N N . ALA A 1 83 ? 32.481 5.235 -42.161 1.00 96.75 83 ALA A N 1
ATOM 542 C CA . ALA A 1 83 ? 33.362 5.207 -41.003 1.00 96.75 83 ALA A CA 1
ATOM 543 C C . ALA A 1 83 ? 32.592 4.729 -39.766 1.00 96.75 83 ALA A C 1
ATOM 545 O O . ALA A 1 83 ? 31.383 4.984 -39.659 1.00 96.75 83 ALA A O 1
ATOM 546 N N . PHE A 1 84 ? 33.279 4.111 -38.803 1.00 98.12 84 PHE A N 1
ATOM 547 C CA . PHE A 1 84 ? 32.651 3.743 -37.532 1.00 98.12 84 PHE A CA 1
ATOM 548 C C . PHE A 1 84 ? 32.170 4.979 -36.764 1.00 98.12 84 PHE A C 1
ATOM 550 O O . PHE A 1 84 ? 32.867 5.992 -36.651 1.00 98.12 84 PHE A O 1
ATOM 557 N N . ALA A 1 85 ? 30.970 4.891 -36.196 1.00 97.31 85 ALA A N 1
ATOM 558 C CA . ALA A 1 85 ? 30.430 5.924 -35.328 1.00 97.31 85 ALA A CA 1
ATOM 559 C C . ALA A 1 85 ? 31.224 5.987 -34.008 1.00 97.31 85 ALA A C 1
ATOM 561 O O . ALA A 1 85 ? 31.582 4.944 -33.455 1.00 97.31 85 ALA A O 1
ATOM 562 N N . PRO A 1 86 ? 31.504 7.190 -33.472 1.00 96.81 86 PRO A N 1
ATOM 563 C CA . PRO A 1 86 ? 32.312 7.342 -32.268 1.00 96.81 86 PRO A CA 1
ATOM 564 C C . PRO A 1 86 ? 31.601 6.795 -31.025 1.00 96.81 86 PRO A C 1
ATOM 566 O O . PRO A 1 86 ? 30.377 6.697 -30.986 1.00 96.81 86 PRO A O 1
ATOM 569 N N . VAL A 1 87 ? 32.375 6.534 -29.964 1.00 97.25 87 VAL A N 1
ATOM 570 C CA . VAL A 1 87 ? 31.882 5.928 -28.708 1.00 97.25 87 VAL A CA 1
ATOM 571 C C . VAL A 1 87 ? 30.811 6.719 -27.955 1.00 97.25 87 VAL A C 1
ATOM 573 O O . VAL A 1 87 ? 30.237 6.233 -26.990 1.00 97.25 87 VAL A O 1
ATOM 576 N N . THR A 1 88 ? 30.558 7.955 -28.371 1.00 95.38 88 THR A N 1
ATOM 577 C CA . THR A 1 88 ? 29.546 8.843 -27.791 1.00 95.38 88 THR A CA 1
ATOM 578 C C . THR A 1 88 ? 28.204 8.781 -28.518 1.00 95.38 88 THR A C 1
ATOM 580 O O . THR A 1 88 ? 27.289 9.507 -28.140 1.00 95.38 88 THR A O 1
ATOM 583 N N . VAL A 1 89 ? 28.097 8.017 -29.609 1.00 95.62 89 VAL A N 1
ATOM 584 C CA . VAL A 1 89 ? 26.843 7.856 -30.351 1.00 95.62 89 VAL A CA 1
ATOM 585 C C . VAL A 1 89 ? 26.053 6.716 -29.732 1.00 95.62 89 VAL A C 1
ATOM 587 O O . VAL A 1 89 ? 26.470 5.564 -29.807 1.00 95.62 89 VAL A O 1
ATOM 590 N N . GLU A 1 90 ? 24.910 7.051 -29.144 1.00 96.88 90 GLU A N 1
ATOM 591 C CA . GLU A 1 90 ? 23.901 6.080 -28.729 1.00 96.88 90 GLU A CA 1
ATOM 592 C C . GLU A 1 90 ? 23.255 5.454 -29.972 1.00 96.88 90 GLU A C 1
ATOM 594 O O . GLU A 1 90 ? 22.786 6.166 -30.863 1.00 96.88 90 GLU A O 1
ATOM 599 N N . CYS A 1 91 ? 23.257 4.125 -30.046 1.00 96.31 91 CYS A N 1
ATOM 600 C CA . CYS A 1 91 ? 22.650 3.372 -31.142 1.00 96.31 91 CYS A CA 1
ATOM 601 C C . CYS A 1 91 ? 21.334 2.700 -30.734 1.00 96.31 91 CYS A C 1
ATOM 603 O O . CYS A 1 91 ? 20.499 2.456 -31.609 1.00 96.31 91 CYS A O 1
ATOM 605 N N . ARG A 1 92 ? 21.107 2.481 -29.431 1.00 96.31 92 ARG A N 1
ATOM 606 C CA . ARG A 1 92 ? 19.817 2.074 -28.861 1.00 96.31 92 ARG A CA 1
ATOM 607 C C . ARG A 1 92 ? 19.581 2.814 -27.544 1.00 96.31 92 ARG A C 1
ATOM 609 O O . ARG A 1 92 ? 20.417 2.779 -26.647 1.00 96.31 92 ARG A O 1
ATOM 616 N N . ALA A 1 93 ? 18.435 3.477 -27.444 1.00 92.06 93 ALA A N 1
ATOM 617 C CA . ALA A 1 93 ? 17.999 4.107 -26.206 1.00 92.06 93 ALA A CA 1
ATOM 618 C C . ALA A 1 93 ? 17.424 3.059 -25.247 1.00 92.06 93 ALA A C 1
ATOM 620 O O . ALA A 1 93 ? 16.772 2.113 -25.692 1.00 92.06 93 ALA A O 1
ATOM 621 N N . ALA A 1 94 ? 17.590 3.275 -23.942 1.00 90.19 94 ALA A N 1
ATOM 622 C CA . ALA A 1 94 ? 16.952 2.450 -22.923 1.00 90.19 94 ALA A CA 1
ATOM 623 C C . ALA A 1 94 ? 15.417 2.535 -23.032 1.00 90.19 94 ALA A C 1
ATOM 625 O O . ALA A 1 94 ? 14.833 3.620 -22.987 1.00 90.19 94 ALA A O 1
ATOM 626 N N . ALA A 1 95 ? 14.756 1.387 -23.156 1.00 84.06 95 ALA A N 1
ATOM 627 C CA . ALA A 1 95 ? 13.305 1.273 -23.257 1.00 84.06 95 ALA A CA 1
ATOM 628 C C . ALA A 1 95 ? 12.600 1.303 -21.891 1.00 84.06 95 ALA A C 1
ATOM 630 O O . ALA A 1 95 ? 11.423 1.661 -21.813 1.00 84.06 95 ALA A O 1
ATOM 631 N N . THR A 1 96 ? 13.292 0.918 -20.813 1.00 76.81 96 THR A N 1
ATOM 632 C CA . THR A 1 96 ? 12.753 0.883 -19.442 1.00 76.81 96 THR A CA 1
ATOM 633 C C . THR A 1 96 ? 13.793 1.342 -18.419 1.00 76.81 96 THR A C 1
ATOM 635 O O . THR A 1 96 ? 14.968 1.494 -18.743 1.00 76.81 96 THR A O 1
ATOM 638 N N . GLY A 1 97 ? 13.382 1.515 -17.157 1.00 78.75 97 GLY A N 1
ATOM 639 C CA . GLY A 1 97 ? 14.291 1.858 -16.056 1.00 78.75 97 GLY A CA 1
ATOM 640 C C . GLY A 1 97 ? 15.331 0.783 -15.707 1.00 78.75 97 GLY A C 1
ATOM 641 O O . GLY A 1 97 ? 16.254 1.080 -14.956 1.00 78.75 97 GLY A O 1
ATOM 642 N N . CYS A 1 98 ? 15.200 -0.430 -16.254 1.00 84.56 98 CYS A N 1
ATOM 643 C CA . CYS A 1 98 ? 16.144 -1.541 -16.087 1.00 84.56 98 CYS A CA 1
ATOM 644 C C . CYS A 1 98 ? 16.801 -1.986 -17.393 1.00 84.56 98 CYS A C 1
ATOM 646 O O . CYS A 1 98 ? 17.384 -3.069 -17.471 1.00 84.56 98 CYS A O 1
ATOM 648 N N . ASP A 1 99 ? 16.713 -1.132 -18.405 1.00 88.50 99 ASP A N 1
ATOM 649 C CA . ASP A 1 99 ? 17.349 -1.306 -19.696 1.00 88.50 99 ASP A CA 1
ATOM 650 C C . ASP A 1 99 ? 18.577 -0.387 -19.801 1.00 88.50 99 ASP A C 1
ATOM 652 O O . ASP A 1 99 ? 18.544 0.745 -19.311 1.00 88.50 99 ASP A O 1
ATOM 656 N N . VAL A 1 100 ? 19.674 -0.857 -20.397 1.00 92.06 100 VAL A N 1
ATOM 657 C CA . VAL A 1 100 ? 20.904 -0.063 -20.551 1.00 92.06 100 VAL A CA 1
ATOM 658 C C . VAL A 1 100 ? 20.960 0.490 -21.966 1.00 92.06 100 VAL A C 1
ATOM 660 O O . VAL A 1 100 ? 20.871 -0.259 -22.919 1.00 92.06 100 VAL A O 1
ATOM 663 N N . ALA A 1 101 ? 21.151 1.799 -22.131 1.00 94.19 101 ALA A N 1
ATOM 664 C CA . ALA A 1 101 ? 21.367 2.359 -23.464 1.00 94.19 101 ALA A CA 1
ATOM 665 C C . ALA A 1 101 ? 22.733 1.928 -24.031 1.00 94.19 101 ALA A C 1
ATOM 667 O O . ALA A 1 101 ? 23.767 2.085 -23.370 1.00 94.19 101 ALA A O 1
ATOM 668 N N . GLU A 1 102 ? 22.768 1.438 -25.268 1.00 97.25 102 GLU A N 1
ATOM 669 C CA . GLU A 1 102 ? 24.002 1.057 -25.950 1.00 97.25 102 GLU A CA 1
ATOM 670 C C . GLU A 1 102 ? 24.551 2.209 -26.775 1.00 97.25 102 GLU A C 1
ATOM 672 O O . GLU A 1 102 ? 23.867 2.843 -27.584 1.00 97.25 102 GLU A O 1
ATOM 677 N N . SER A 1 103 ? 25.853 2.426 -26.615 1.00 97.25 103 SER A N 1
ATOM 678 C CA . SER A 1 103 ? 26.634 3.328 -27.449 1.00 97.25 103 SER A CA 1
ATOM 679 C C . SER A 1 103 ? 27.570 2.547 -28.357 1.00 97.25 103 SER A C 1
ATOM 681 O O . SER A 1 103 ? 28.060 1.473 -28.006 1.00 97.25 103 SER A O 1
ATOM 683 N N . CYS A 1 104 ? 27.842 3.109 -29.528 1.00 97.56 104 CYS A N 1
ATOM 684 C CA . CYS A 1 104 ? 28.772 2.543 -30.487 1.00 97.56 104 CYS A CA 1
ATOM 685 C C . CYS A 1 104 ? 30.158 2.321 -29.880 1.00 97.56 104 CYS A C 1
ATOM 687 O O . CYS A 1 104 ? 30.569 2.988 -28.937 1.00 97.56 104 CYS A O 1
ATOM 689 N N . THR A 1 105 ? 30.919 1.376 -30.426 1.00 97.44 105 THR A N 1
ATOM 690 C CA . THR A 1 105 ? 32.252 1.046 -29.892 1.00 97.44 105 THR A CA 1
ATOM 691 C C . THR A 1 105 ? 33.372 1.871 -30.523 1.00 97.44 105 THR A C 1
ATOM 693 O O . THR A 1 105 ? 34.509 1.807 -30.059 1.00 97.44 105 THR A O 1
ATOM 696 N N . GLY A 1 106 ? 33.089 2.618 -31.598 1.00 96.94 106 GLY A N 1
ATOM 697 C CA . GLY A 1 106 ? 34.119 3.242 -32.435 1.00 96.94 106 GLY A CA 1
ATOM 698 C C . GLY A 1 106 ? 34.928 2.253 -33.278 1.00 96.94 106 GLY A C 1
ATOM 699 O O . GLY A 1 106 ? 35.869 2.670 -33.945 1.00 96.94 106 GLY A O 1
ATOM 700 N N . ALA A 1 107 ? 34.594 0.960 -33.232 1.00 97.06 107 ALA A N 1
ATOM 701 C CA . ALA A 1 107 ? 35.362 -0.113 -33.865 1.00 97.06 107 ALA A CA 1
ATOM 702 C C . ALA A 1 107 ? 34.485 -1.181 -34.550 1.00 97.06 107 ALA A C 1
ATOM 704 O O . ALA A 1 107 ? 35.007 -2.195 -35.008 1.00 97.06 107 ALA A O 1
ATOM 705 N N . SER A 1 108 ? 33.162 -0.996 -34.570 1.00 96.94 108 SER A N 1
ATOM 706 C CA . SER A 1 108 ? 32.196 -1.911 -35.185 1.00 96.94 108 SER A CA 1
ATOM 707 C C . SER A 1 108 ? 31.055 -1.129 -35.829 1.00 96.94 108 SER A C 1
ATOM 709 O O . SER A 1 108 ? 30.661 -0.076 -35.327 1.00 96.94 108 SER A O 1
ATOM 711 N N . ALA A 1 109 ? 30.517 -1.673 -36.922 1.00 96.56 109 ALA A N 1
ATOM 712 C CA . ALA A 1 109 ? 29.327 -1.173 -37.607 1.00 96.56 109 ALA A CA 1
ATOM 713 C C . ALA A 1 109 ? 28.022 -1.599 -36.913 1.00 96.56 109 ALA A C 1
ATOM 715 O O . ALA A 1 109 ? 26.972 -1.000 -37.142 1.00 96.56 109 ALA A O 1
ATOM 716 N N . GLU A 1 110 ? 28.081 -2.633 -36.075 1.00 96.06 110 GLU A N 1
ATOM 717 C CA . GLU A 1 110 ? 26.939 -3.162 -35.333 1.00 96.06 110 GLU A CA 1
ATOM 718 C C . GLU A 1 110 ? 26.792 -2.437 -33.992 1.00 96.06 110 GLU A C 1
ATOM 720 O O . GLU A 1 110 ? 27.784 -2.194 -33.295 1.00 96.06 110 GLU A O 1
ATOM 725 N N . CYS A 1 111 ? 25.550 -2.114 -33.622 1.00 96.31 111 CYS A N 1
ATOM 726 C CA . CYS A 1 111 ? 25.241 -1.713 -32.253 1.00 96.31 111 CYS A CA 1
ATOM 727 C C . CYS A 1 111 ? 25.536 -2.897 -31.314 1.00 96.31 111 CYS A C 1
ATOM 729 O O . CYS A 1 111 ? 25.243 -4.038 -31.689 1.00 96.31 111 CYS A O 1
ATOM 731 N N . PRO A 1 112 ? 26.133 -2.673 -30.128 1.00 96.81 112 PRO A N 1
ATOM 732 C CA . PRO A 1 112 ? 26.333 -3.740 -29.156 1.00 96.81 112 PRO A CA 1
ATOM 733 C C . PRO A 1 112 ? 25.039 -4.499 -28.844 1.00 96.81 112 PRO A C 1
ATOM 735 O O . PRO A 1 112 ? 23.937 -3.975 -29.005 1.00 96.81 112 PRO A O 1
ATOM 738 N N . ALA A 1 113 ? 25.186 -5.748 -28.399 1.00 95.56 113 ALA A N 1
ATOM 739 C CA . ALA A 1 113 ? 24.044 -6.551 -27.984 1.00 95.56 113 ALA A CA 1
ATOM 740 C C . ALA A 1 113 ? 23.277 -5.860 -26.846 1.00 95.56 113 ALA A C 1
ATOM 742 O O . ALA A 1 113 ? 23.904 -5.307 -25.943 1.00 95.56 113 ALA A O 1
ATOM 743 N N . ASP A 1 114 ? 21.948 -5.960 -26.906 1.00 92.75 114 ASP A N 1
ATOM 744 C CA . ASP A 1 114 ? 21.019 -5.437 -25.903 1.00 92.75 114 ASP A CA 1
ATOM 745 C C . ASP A 1 114 ? 21.385 -5.958 -24.506 1.00 92.75 114 ASP A C 1
ATOM 747 O O . ASP A 1 114 ? 21.397 -7.173 -24.256 1.00 92.75 114 ASP A O 1
ATOM 751 N N . ALA A 1 115 ? 21.742 -5.027 -23.628 1.00 91.00 115 ALA A N 1
ATOM 752 C CA . ALA A 1 115 ? 22.119 -5.282 -22.259 1.00 91.00 115 ALA A CA 1
ATOM 753 C C . ALA A 1 115 ? 21.050 -4.750 -21.304 1.00 91.00 115 ALA A C 1
ATOM 755 O O . ALA A 1 115 ? 20.615 -3.603 -21.356 1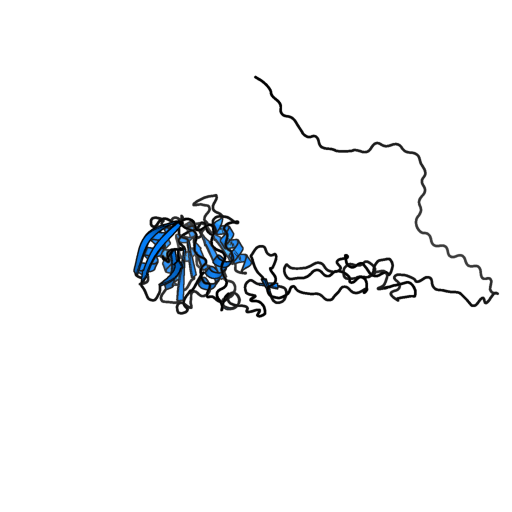.00 91.00 115 ALA A O 1
ATOM 756 N N . ILE A 1 116 ? 20.707 -5.586 -20.331 1.00 88.44 116 ILE A N 1
ATOM 757 C CA . ILE A 1 116 ? 19.867 -5.190 -19.205 1.00 88.44 116 ILE A CA 1
ATOM 758 C C . ILE A 1 116 ? 20.729 -4.743 -18.028 1.00 88.44 116 ILE A C 1
ATOM 760 O O . ILE A 1 116 ? 21.873 -5.182 -17.861 1.00 88.44 116 ILE A O 1
ATOM 764 N N . ALA A 1 117 ? 20.165 -3.883 -17.183 1.00 86.19 117 ALA A N 1
ATOM 765 C CA . ALA A 1 117 ? 20.794 -3.525 -15.924 1.00 86.19 117 ALA A CA 1
ATOM 766 C C . ALA A 1 117 ? 20.948 -4.777 -15.049 1.00 86.19 117 ALA A C 1
ATOM 768 O O . ALA A 1 117 ? 20.110 -5.681 -15.073 1.00 86.19 117 ALA A O 1
ATOM 769 N N . ALA A 1 118 ? 22.035 -4.831 -14.280 1.00 82.56 118 ALA A N 1
ATOM 770 C CA . ALA A 1 118 ? 22.280 -5.947 -13.379 1.00 82.56 118 ALA A CA 1
ATOM 771 C C . ALA A 1 118 ? 21.161 -6.061 -12.337 1.00 82.56 118 ALA A C 1
ATOM 773 O O . ALA A 1 118 ? 20.661 -5.046 -11.842 1.00 82.56 118 ALA A O 1
ATOM 774 N N . ASP A 1 119 ? 20.823 -7.294 -11.962 1.00 74.62 119 ASP A N 1
ATOM 775 C CA . ASP A 1 119 ? 19.862 -7.522 -10.891 1.00 74.62 119 ASP A CA 1
ATOM 776 C C . ASP A 1 119 ? 20.328 -6.823 -9.599 1.00 74.62 119 ASP A C 1
ATOM 778 O O . ASP A 1 119 ? 21.506 -6.886 -9.234 1.00 74.62 119 ASP A O 1
ATOM 782 N N . GLY A 1 120 ? 19.418 -6.129 -8.915 1.00 68.31 120 GLY A N 1
ATOM 783 C CA . GLY A 1 120 ? 19.723 -5.305 -7.742 1.00 68.31 120 GLY A CA 1
ATOM 784 C C . GLY A 1 120 ? 20.109 -3.850 -8.051 1.00 68.31 120 GLY A C 1
ATOM 785 O O . GLY A 1 120 ? 20.238 -3.055 -7.122 1.00 68.31 120 GLY A O 1
ATOM 786 N N . PHE A 1 121 ? 20.283 -3.460 -9.321 1.00 77.38 121 PHE A N 1
ATOM 787 C CA . PHE A 1 121 ? 20.516 -2.055 -9.681 1.00 77.38 121 PHE A CA 1
ATOM 788 C C . PHE A 1 121 ? 19.266 -1.211 -9.407 1.00 77.38 121 PHE A C 1
ATOM 790 O O . PHE A 1 121 ? 18.165 -1.663 -9.692 1.00 77.38 121 PHE A O 1
ATOM 797 N N . ALA A 1 122 ? 19.408 0.005 -8.876 1.00 75.69 122 ALA A N 1
ATOM 798 C CA . ALA A 1 122 ? 18.256 0.861 -8.588 1.00 75.69 122 ALA A CA 1
ATOM 799 C C . ALA A 1 122 ? 17.471 1.180 -9.872 1.00 75.69 122 ALA A C 1
ATOM 801 O O . ALA A 1 122 ? 18.034 1.709 -10.832 1.00 75.69 122 ALA A O 1
ATOM 802 N N . CYS A 1 123 ? 16.173 0.889 -9.876 1.00 75.88 123 CYS A N 1
ATOM 803 C CA . CYS A 1 123 ? 15.289 1.279 -10.961 1.00 75.88 123 CYS A CA 1
ATOM 804 C C . CYS A 1 123 ? 14.816 2.728 -10.771 1.00 75.88 123 CYS A C 1
ATOM 806 O O . CYS A 1 123 ? 14.569 3.211 -9.666 1.00 75.88 123 CYS A O 1
ATOM 808 N N . VAL A 1 124 ? 14.687 3.440 -11.889 1.00 69.12 124 VAL A N 1
ATOM 809 C CA . VAL A 1 124 ? 14.261 4.844 -11.952 1.00 69.12 124 VAL A CA 1
ATOM 810 C C . VAL A 1 124 ? 12.751 4.994 -12.201 1.00 69.12 124 VAL A C 1
ATOM 812 O O . VAL A 1 124 ? 12.331 5.809 -13.017 1.00 69.12 124 VAL A O 1
ATOM 815 N N . ASP A 1 125 ? 11.920 4.217 -11.502 1.00 63.28 125 ASP A N 1
ATOM 816 C CA . ASP A 1 125 ? 10.447 4.317 -11.548 1.00 63.28 125 ASP A CA 1
ATOM 817 C C . ASP A 1 125 ? 9.866 5.328 -10.539 1.00 63.28 125 ASP A C 1
ATOM 819 O O . ASP A 1 125 ? 8.668 5.606 -10.548 1.00 63.28 125 ASP A O 1
ATOM 823 N N . GLY A 1 126 ? 10.713 5.892 -9.670 1.00 52.81 126 GLY A N 1
ATOM 824 C CA . GLY A 1 126 ? 10.303 6.784 -8.582 1.00 52.81 126 GLY A CA 1
ATOM 825 C C . GLY A 1 126 ? 9.734 6.060 -7.356 1.00 52.81 126 GLY A C 1
ATOM 826 O O . GLY A 1 126 ? 9.322 6.731 -6.413 1.00 52.81 126 GLY A O 1
ATOM 827 N N . GLY A 1 127 ? 9.725 4.722 -7.353 1.00 55.66 127 GLY A N 1
ATOM 828 C CA . GLY A 1 127 ? 9.123 3.886 -6.316 1.00 55.66 127 GLY A CA 1
ATOM 829 C C . GLY A 1 127 ? 10.107 3.141 -5.416 1.00 55.66 127 GLY A C 1
ATOM 830 O O . GLY A 1 127 ? 9.641 2.542 -4.447 1.00 55.66 127 GLY A O 1
ATOM 831 N N . GLY A 1 128 ? 11.414 3.162 -5.721 1.00 60.53 128 GLY A N 1
ATOM 832 C CA . GLY A 1 128 ? 12.469 2.513 -4.923 1.00 60.53 128 GLY A CA 1
ATOM 833 C C . GLY A 1 128 ? 12.768 1.053 -5.297 1.00 60.53 128 GLY A C 1
ATOM 834 O O . GLY A 1 128 ? 13.337 0.328 -4.486 1.00 60.53 128 GLY A O 1
ATOM 835 N N . SER A 1 129 ? 12.366 0.592 -6.490 1.00 67.94 129 SER A N 1
ATOM 836 C CA . SER A 1 129 ? 12.581 -0.794 -6.939 1.00 67.94 129 SER A CA 1
ATOM 837 C C . SER A 1 129 ? 14.023 -1.043 -7.388 1.00 67.94 129 SER A C 1
ATOM 839 O O . SER A 1 129 ? 14.804 -0.116 -7.618 1.00 67.94 129 SER A O 1
ATOM 841 N N . THR A 1 130 ? 14.381 -2.314 -7.549 1.00 74.44 130 THR A N 1
ATOM 842 C CA . THR A 1 130 ? 15.641 -2.757 -8.142 1.00 74.44 130 THR A CA 1
ATOM 843 C C . THR A 1 130 ? 15.395 -3.553 -9.423 1.00 74.44 130 THR A C 1
ATOM 845 O O . THR A 1 130 ? 14.311 -4.069 -9.678 1.00 74.44 130 THR A O 1
ATOM 848 N N . CYS A 1 131 ? 16.385 -3.644 -10.297 1.00 76.75 131 CYS A N 1
ATOM 849 C CA . CYS A 1 131 ? 16.263 -4.432 -11.510 1.00 76.75 131 CYS A CA 1
ATOM 850 C C . CYS A 1 131 ? 16.267 -5.921 -11.186 1.00 76.75 131 CYS A C 1
ATOM 852 O O . CYS A 1 131 ? 16.996 -6.375 -10.308 1.00 76.75 131 CYS A O 1
ATOM 854 N N . CYS A 1 132 ? 15.436 -6.676 -11.889 1.00 76.56 132 CYS A N 1
ATOM 855 C CA . CYS A 1 132 ? 15.422 -8.128 -11.865 1.00 76.56 132 CYS A CA 1
ATOM 856 C C . CYS A 1 132 ? 15.005 -8.632 -13.244 1.00 76.56 132 CYS A C 1
ATOM 858 O O . CYS A 1 132 ? 13.914 -8.320 -13.726 1.00 76.56 132 CYS A O 1
ATOM 860 N N . GLY A 1 133 ? 15.889 -9.373 -13.910 1.00 73.75 133 GLY A N 1
ATOM 861 C CA . GLY A 1 133 ? 15.626 -9.925 -15.237 1.00 73.75 133 GLY A CA 1
ATOM 862 C C . GLY A 1 133 ? 15.283 -8.860 -16.287 1.00 73.75 133 GLY A C 1
ATOM 863 O O . GLY A 1 133 ? 14.490 -9.127 -17.186 1.00 73.75 133 GLY A O 1
ATOM 864 N N . GLY A 1 134 ? 15.836 -7.647 -16.155 1.00 75.31 134 GLY A N 1
ATOM 865 C CA . GLY A 1 134 ? 15.601 -6.528 -17.080 1.00 75.31 134 GLY A CA 1
ATOM 866 C C . GLY A 1 134 ? 14.282 -5.783 -16.874 1.00 75.31 134 GLY A C 1
ATOM 867 O O . GLY A 1 134 ? 13.872 -4.997 -17.727 1.00 75.31 134 GLY A O 1
ATOM 868 N N . GLN A 1 135 ? 13.598 -6.016 -15.755 1.00 75.94 135 GLN A N 1
ATOM 869 C CA . GLN A 1 135 ? 12.384 -5.304 -15.359 1.00 75.94 135 GLN A CA 1
ATOM 870 C C . GLN A 1 135 ? 12.557 -4.718 -13.957 1.00 75.94 135 GLN A C 1
ATOM 872 O O . GLN A 1 135 ? 13.317 -5.242 -13.143 1.00 75.94 135 GLN A O 1
ATOM 877 N N . CYS A 1 136 ? 11.846 -3.632 -13.671 1.00 67.75 136 CYS A N 1
ATOM 878 C CA . CYS A 1 136 ? 11.810 -3.063 -12.329 1.00 67.75 136 CYS A CA 1
ATOM 879 C C . CYS A 1 136 ? 11.004 -3.980 -11.407 1.00 67.75 136 CYS A C 1
ATOM 881 O O . CYS A 1 136 ? 9.847 -4.290 -11.690 1.00 67.75 136 CYS A O 1
ATOM 883 N N . SER A 1 137 ? 11.632 -4.432 -10.325 1.00 66.94 137 SER A N 1
ATOM 884 C CA . SER A 1 137 ? 11.055 -5.317 -9.321 1.00 66.94 137 SER A CA 1
ATOM 885 C C . SER A 1 137 ? 11.430 -4.851 -7.921 1.00 66.94 137 SER A C 1
ATOM 887 O O . SER A 1 137 ? 12.567 -4.506 -7.630 1.00 66.94 137 SER A O 1
ATOM 889 N N . PHE A 1 138 ? 10.482 -4.889 -6.999 1.00 55.75 138 PHE A N 1
ATOM 890 C CA . PHE A 1 138 ? 10.751 -4.565 -5.598 1.00 55.75 138 PHE A CA 1
ATOM 891 C C . PHE A 1 138 ? 11.380 -5.726 -4.817 1.00 55.75 138 PHE A C 1
ATOM 893 O O . PHE A 1 138 ? 11.737 -5.550 -3.658 1.00 55.75 138 PHE A O 1
ATOM 900 N N . THR A 1 139 ? 11.514 -6.904 -5.434 1.00 52.19 139 THR A N 1
ATOM 901 C CA . THR A 1 139 ? 11.901 -8.149 -4.757 1.00 52.19 139 THR A CA 1
ATOM 902 C C . THR A 1 139 ? 13.305 -8.645 -5.119 1.00 52.19 139 THR A C 1
ATOM 904 O O . THR A 1 139 ? 13.646 -9.792 -4.837 1.00 52.19 139 THR A O 1
ATOM 907 N N . ALA A 1 140 ? 14.141 -7.821 -5.765 1.00 46.44 140 ALA A N 1
ATOM 908 C CA . ALA A 1 140 ? 15.491 -8.246 -6.124 1.00 46.44 140 ALA A CA 1
ATOM 909 C C . ALA A 1 140 ? 16.454 -8.049 -4.942 1.00 46.44 140 ALA A C 1
ATOM 911 O O . ALA A 1 140 ? 17.026 -6.973 -4.756 1.00 46.44 140 ALA A O 1
ATOM 912 N N . THR A 1 141 ? 16.679 -9.108 -4.164 1.00 47.62 141 THR A N 1
ATOM 913 C CA . THR A 1 141 ? 17.927 -9.247 -3.404 1.00 47.62 141 THR A CA 1
ATOM 914 C C . THR A 1 141 ? 19.038 -9.601 -4.396 1.00 47.62 141 THR A C 1
ATOM 916 O O . THR A 1 141 ? 18.822 -10.389 -5.319 1.00 47.62 141 THR A O 1
ATOM 919 N N . ALA A 1 142 ? 20.229 -9.016 -4.245 1.00 46.12 142 ALA A N 1
ATOM 920 C CA . ALA A 1 142 ? 21.340 -9.215 -5.178 1.00 46.12 142 ALA A CA 1
ATOM 921 C C . ALA A 1 142 ? 21.602 -10.713 -5.465 1.00 46.12 142 ALA A C 1
ATOM 923 O O . ALA A 1 142 ? 22.101 -11.444 -4.611 1.00 46.12 142 ALA A O 1
ATOM 924 N N . GLY A 1 143 ? 21.286 -11.158 -6.687 1.00 48.41 143 GLY A N 1
ATOM 925 C CA . GLY A 1 143 ? 21.553 -12.517 -7.172 1.00 48.41 143 GLY A CA 1
ATOM 926 C C . GLY A 1 143 ? 20.406 -13.531 -7.065 1.00 48.41 143 GLY A C 1
ATOM 927 O O . GLY A 1 143 ? 20.572 -14.651 -7.548 1.00 48.41 143 GLY A O 1
ATOM 928 N N . THR A 1 144 ? 19.247 -13.170 -6.509 1.00 52.72 144 THR A N 1
ATOM 929 C CA . THR A 1 144 ? 18.030 -13.990 -6.589 1.00 52.72 144 THR A CA 1
ATOM 930 C C . THR A 1 144 ? 16.845 -13.103 -6.925 1.00 52.72 144 THR A C 1
ATOM 932 O O . THR A 1 144 ? 16.362 -12.342 -6.091 1.00 52.72 144 THR A O 1
ATOM 935 N N . CYS A 1 145 ? 16.364 -13.228 -8.159 1.00 53.97 145 CYS A N 1
ATOM 936 C CA . CYS A 1 145 ? 15.046 -12.772 -8.581 1.00 53.97 145 CYS A CA 1
ATOM 937 C C . CYS A 1 145 ? 13.962 -13.591 -7.863 1.00 53.97 145 CYS A C 1
ATOM 939 O O . CYS A 1 145 ? 13.290 -14.420 -8.477 1.00 53.97 145 CYS A O 1
ATOM 941 N N . ASP A 1 146 ? 13.854 -13.433 -6.545 1.00 50.41 146 ASP A N 1
ATOM 942 C CA . ASP A 1 146 ? 12.858 -14.135 -5.754 1.00 50.41 146 ASP A CA 1
ATOM 943 C C . ASP A 1 146 ? 11.559 -13.338 -5.861 1.00 50.41 146 ASP A C 1
ATOM 945 O O . ASP A 1 146 ? 11.409 -12.248 -5.313 1.00 50.41 146 ASP A O 1
ATOM 949 N N . ALA A 1 147 ? 10.646 -13.818 -6.698 1.00 44.62 147 ALA A N 1
ATOM 950 C CA . ALA A 1 147 ? 9.359 -13.195 -6.980 1.00 44.62 147 ALA A CA 1
ATOM 951 C C . ALA A 1 147 ? 8.402 -13.392 -5.795 1.00 44.62 147 ALA A C 1
ATOM 953 O O . ALA A 1 147 ? 7.399 -14.098 -5.903 1.00 44.62 147 ALA A O 1
ATOM 954 N N . CYS A 1 148 ? 8.725 -12.832 -4.634 1.00 46.28 148 CYS A N 1
ATOM 955 C CA . CYS A 1 148 ? 7.982 -13.132 -3.426 1.00 46.28 148 CYS A CA 1
ATOM 956 C C . CYS A 1 148 ? 6.836 -12.121 -3.210 1.00 46.28 148 CYS A C 1
ATOM 958 O O . CYS A 1 148 ? 7.047 -10.944 -2.933 1.00 46.28 148 CYS A O 1
ATOM 960 N N . ALA A 1 149 ? 5.616 -12.652 -3.379 1.00 44.28 149 ALA A N 1
ATOM 961 C CA . ALA A 1 149 ? 4.329 -12.278 -2.775 1.00 44.28 149 ALA A CA 1
ATOM 962 C C . ALA A 1 149 ? 3.220 -11.641 -3.641 1.00 44.28 149 ALA A C 1
ATOM 964 O O . ALA A 1 149 ? 2.072 -12.054 -3.485 1.00 44.28 149 ALA A O 1
ATOM 965 N N . ILE A 1 150 ? 3.479 -10.770 -4.627 1.00 43.09 150 ILE A N 1
ATOM 966 C CA . ILE A 1 150 ? 2.368 -10.319 -5.513 1.00 43.09 150 ILE A CA 1
ATOM 967 C C . ILE A 1 150 ? 1.924 -11.449 -6.459 1.00 43.09 150 ILE A C 1
ATOM 969 O O . ILE A 1 150 ? 0.738 -11.616 -6.745 1.00 43.09 150 ILE A O 1
ATOM 973 N N . ALA A 1 151 ? 2.862 -12.300 -6.885 1.00 44.44 151 ALA A N 1
ATOM 974 C CA . ALA A 1 151 ? 2.571 -13.438 -7.756 1.00 44.44 151 ALA A CA 1
ATOM 975 C C . ALA A 1 151 ? 1.773 -14.565 -7.065 1.00 44.44 151 ALA A C 1
ATOM 977 O O . ALA A 1 151 ? 1.136 -15.354 -7.762 1.00 44.44 151 ALA A O 1
ATOM 978 N N . ALA A 1 152 ? 1.788 -14.650 -5.727 1.00 51.69 152 ALA A N 1
ATOM 979 C CA . ALA A 1 152 ? 1.131 -15.731 -4.985 1.00 51.69 152 ALA A CA 1
ATOM 980 C C . ALA A 1 152 ? -0.382 -15.503 -4.804 1.00 51.69 152 ALA A C 1
ATOM 982 O O . ALA A 1 152 ? -1.155 -16.450 -4.936 1.00 51.69 152 ALA A O 1
ATOM 983 N N . HIS A 1 153 ? -0.803 -14.253 -4.570 1.00 64.25 153 HIS A N 1
ATOM 984 C CA . HIS A 1 153 ? -2.216 -13.890 -4.357 1.00 64.25 153 HIS A CA 1
ATOM 985 C C . HIS A 1 153 ? -2.867 -13.214 -5.576 1.00 64.25 153 HIS A C 1
ATOM 987 O O . HIS A 1 153 ? -4.087 -13.070 -5.625 1.00 64.25 153 HIS A O 1
ATOM 993 N N . GLY A 1 154 ? -2.073 -12.832 -6.584 1.00 73.69 154 GLY A N 1
ATOM 994 C CA . GLY A 1 154 ? -2.543 -12.124 -7.774 1.00 73.69 154 GLY A CA 1
ATOM 995 C C . GLY A 1 154 ? -2.946 -10.662 -7.502 1.00 73.69 154 GLY A C 1
ATOM 996 O O . GLY A 1 154 ? -2.882 -10.189 -6.363 1.00 73.69 154 GLY A O 1
ATOM 997 N N . PRO A 1 155 ? -3.348 -9.913 -8.548 1.00 84.44 155 PRO A N 1
ATOM 998 C CA . PRO A 1 155 ? -3.829 -8.538 -8.410 1.00 84.44 155 PRO A CA 1
ATOM 999 C C . PRO A 1 155 ? -5.049 -8.435 -7.485 1.00 84.44 155 PRO A C 1
ATOM 1001 O O . PRO A 1 155 ? -6.028 -9.149 -7.682 1.00 84.44 155 PRO A O 1
ATOM 1004 N N . GLN A 1 156 ? -5.002 -7.510 -6.524 1.00 91.00 156 GLN A N 1
ATOM 1005 C CA . GLN A 1 156 ? -6.090 -7.225 -5.586 1.00 91.00 156 GLN A CA 1
ATOM 1006 C C . GLN A 1 156 ? -6.900 -5.999 -6.033 1.00 91.00 156 GLN A C 1
ATOM 1008 O O . GLN A 1 156 ? -6.368 -5.087 -6.678 1.00 91.00 156 GLN A O 1
ATOM 1013 N N . ARG A 1 157 ? -8.175 -5.937 -5.645 1.00 96.50 157 ARG A N 1
ATOM 1014 C CA . ARG A 1 157 ? -9.020 -4.736 -5.717 1.00 96.50 157 ARG A CA 1
ATOM 1015 C C . ARG A 1 157 ? -8.926 -3.982 -4.394 1.00 96.50 157 ARG A C 1
ATOM 1017 O O . ARG A 1 157 ? -9.521 -4.378 -3.391 1.00 96.50 157 ARG A O 1
ATOM 1024 N N . VAL A 1 158 ? -8.159 -2.896 -4.393 1.00 98.19 158 VAL A N 1
ATOM 1025 C CA . VAL A 1 158 ? -7.867 -2.095 -3.199 1.00 98.19 158 VAL A CA 1
ATOM 1026 C C . VAL A 1 158 ? -8.836 -0.918 -3.140 1.00 98.19 158 VAL A C 1
ATOM 1028 O O . VAL A 1 158 ? -8.795 -0.018 -3.977 1.00 98.19 158 VAL A O 1
ATOM 1031 N N . THR A 1 159 ? -9.731 -0.914 -2.157 1.00 98.75 159 THR A N 1
ATOM 1032 C CA . THR A 1 159 ? -10.654 0.204 -1.920 1.00 98.75 159 THR A CA 1
ATOM 1033 C C . THR A 1 159 ? -10.076 1.121 -0.858 1.00 98.75 159 THR A C 1
ATOM 1035 O O . THR A 1 159 ? -9.791 0.686 0.254 1.00 98.75 159 THR A O 1
ATOM 1038 N N . ILE A 1 160 ? -9.904 2.394 -1.200 1.00 98.75 160 ILE A N 1
ATOM 1039 C CA . ILE A 1 160 ? -9.252 3.388 -0.351 1.00 98.75 160 ILE A CA 1
ATOM 1040 C C . ILE A 1 160 ? -10.289 4.429 0.047 1.00 98.75 160 ILE A C 1
ATOM 1042 O O . ILE A 1 160 ? -10.791 5.173 -0.794 1.00 98.75 160 ILE A O 1
ATOM 1046 N N . ILE A 1 161 ? -10.610 4.496 1.335 1.00 98.50 161 ILE A N 1
ATOM 1047 C CA . ILE A 1 161 ? -11.456 5.557 1.871 1.00 98.50 161 ILE A CA 1
ATOM 1048 C C . ILE A 1 161 ? -10.663 6.861 1.841 1.00 98.50 161 ILE A C 1
ATOM 1050 O O . ILE A 1 161 ? -9.569 6.931 2.402 1.00 98.50 161 ILE A O 1
ATOM 1054 N N . GLU A 1 162 ? -11.210 7.881 1.187 1.00 96.69 162 GLU A N 1
ATOM 1055 C CA . GLU A 1 162 ? -10.548 9.170 0.981 1.00 96.69 162 GLU A CA 1
ATOM 1056 C C . GLU A 1 162 ? -10.256 9.942 2.281 1.00 96.69 162 GLU A C 1
ATOM 1058 O O . GLU A 1 162 ? -10.963 9.830 3.289 1.00 96.69 162 GLU A O 1
ATOM 1063 N N . SER A 1 163 ? -9.187 10.735 2.237 1.00 94.56 163 SER A N 1
ATOM 1064 C CA . SER A 1 163 ? -8.669 11.554 3.336 1.00 94.56 163 SER A CA 1
ATOM 1065 C C . SER A 1 163 ? -9.030 13.042 3.205 1.00 94.56 163 SER A C 1
ATOM 1067 O O . SER A 1 163 ? -8.988 13.792 4.186 1.00 94.56 163 SER A O 1
ATOM 1069 N N . GLN A 1 164 ? -9.410 13.480 2.005 1.00 89.62 164 GLN A N 1
ATOM 1070 C CA . GLN A 1 164 ? -9.583 14.886 1.638 1.00 89.62 164 GLN A CA 1
ATOM 1071 C C . GLN A 1 164 ? -10.824 15.554 2.241 1.00 89.62 164 GLN A C 1
ATOM 1073 O O . GLN A 1 164 ? -10.808 16.761 2.494 1.00 89.62 164 GLN A O 1
ATOM 1078 N N . SER A 1 165 ? -11.897 14.806 2.500 1.00 90.38 165 SER A N 1
ATOM 1079 C CA . SER A 1 165 ? -13.098 15.310 3.173 1.00 90.38 165 SER A CA 1
ATOM 1080 C C . SER A 1 165 ? -12.844 15.630 4.640 1.00 90.38 165 SER A C 1
ATOM 1082 O O . SER A 1 165 ? -13.518 16.495 5.203 1.00 90.38 165 SER A O 1
ATOM 1084 N N . VAL A 1 166 ? -11.847 14.975 5.240 1.00 89.00 166 VAL A N 1
ATOM 1085 C CA . VAL A 1 166 ? -11.371 15.276 6.588 1.00 89.00 166 VAL A CA 1
ATOM 1086 C C . VAL A 1 166 ? -10.450 16.491 6.550 1.00 89.00 166 VAL A C 1
ATOM 1088 O O . VAL A 1 166 ? -10.606 17.421 7.341 1.00 89.00 166 VAL A O 1
ATOM 1091 N N . ASN A 1 167 ? -9.504 16.512 5.606 1.00 89.38 167 ASN A N 1
ATOM 1092 C CA . ASN A 1 167 ? -8.612 17.643 5.388 1.00 89.38 167 ASN A CA 1
ATOM 1093 C C . ASN A 1 167 ? -8.169 17.721 3.922 1.00 89.38 167 ASN A C 1
ATOM 1095 O O . ASN A 1 167 ? -7.456 16.851 3.436 1.00 89.38 167 ASN A O 1
ATOM 1099 N N . ALA A 1 168 ? -8.495 18.822 3.245 1.00 89.12 168 ALA A N 1
ATOM 1100 C CA . ALA A 1 168 ? -8.187 19.017 1.826 1.00 89.12 168 ALA A CA 1
ATOM 1101 C C . ALA A 1 168 ? -6.682 18.995 1.480 1.00 89.12 168 ALA A C 1
ATOM 1103 O O . ALA A 1 168 ? -6.328 18.854 0.313 1.00 89.12 168 ALA A O 1
ATOM 1104 N N . GLY A 1 169 ? -5.794 19.178 2.464 1.00 87.25 169 GLY A N 1
ATOM 1105 C CA . GLY A 1 169 ? -4.345 19.067 2.285 1.00 87.25 169 GLY A CA 1
ATOM 1106 C C . GLY A 1 169 ? -3.801 17.644 2.430 1.00 87.25 169 GLY A C 1
ATOM 1107 O O . GLY A 1 169 ? -2.619 17.427 2.172 1.00 87.25 169 GLY A O 1
ATOM 1108 N N . HIS A 1 170 ? -4.623 16.690 2.867 1.00 90.38 170 HIS A N 1
ATOM 1109 C CA . HIS A 1 170 ? -4.228 15.295 2.987 1.00 90.38 170 HIS A CA 1
ATOM 1110 C C . HIS A 1 170 ? -4.318 14.617 1.618 1.00 90.38 170 HIS A C 1
ATOM 1112 O O . HIS A 1 170 ? -5.329 14.702 0.929 1.00 90.38 170 HIS A O 1
ATOM 1118 N N . VAL A 1 171 ? -3.220 13.980 1.221 1.00 91.81 171 VAL A N 1
ATOM 1119 C CA . VAL A 1 171 ? -3.069 13.259 -0.056 1.00 91.81 171 VAL A CA 1
ATOM 1120 C C . VAL A 1 171 ? -2.635 11.811 0.190 1.00 91.81 171 VAL A C 1
ATOM 1122 O O . VAL A 1 171 ? -1.893 11.219 -0.592 1.00 91.81 171 VAL A O 1
ATOM 1125 N N . MET A 1 172 ? -3.017 11.273 1.347 1.00 92.88 172 MET A N 1
ATOM 1126 C CA . MET A 1 172 ? -2.636 9.935 1.809 1.00 92.88 172 MET A CA 1
ATOM 1127 C C . MET A 1 172 ? -3.354 8.853 1.007 1.00 92.88 172 MET A C 1
ATOM 1129 O O . MET A 1 172 ? -2.755 7.858 0.619 1.00 92.88 172 MET A O 1
ATOM 1133 N N . ASP A 1 173 ? -4.625 9.092 0.698 1.00 95.69 173 ASP A N 1
ATOM 1134 C CA . ASP A 1 173 ? -5.429 8.296 -0.229 1.00 95.69 173 ASP A CA 1
ATOM 1135 C C . ASP A 1 173 ? -4.778 8.161 -1.610 1.00 95.69 173 ASP A C 1
ATOM 1137 O O . ASP A 1 173 ? -4.672 7.054 -2.137 1.00 95.69 173 ASP A O 1
ATOM 1141 N N . GLN A 1 174 ? -4.296 9.271 -2.173 1.00 95.00 174 GLN A N 1
ATOM 1142 C CA . GLN A 1 174 ? -3.602 9.271 -3.454 1.00 95.00 174 GLN A CA 1
ATOM 1143 C C . GLN A 1 174 ? -2.281 8.506 -3.370 1.00 95.00 174 GLN A C 1
ATOM 1145 O O . GLN A 1 174 ? -1.992 7.708 -4.253 1.00 95.00 174 GLN A O 1
ATOM 1150 N N . GLN A 1 175 ? -1.513 8.678 -2.293 1.00 92.75 175 GLN A N 1
ATOM 1151 C CA . GLN A 1 175 ? -0.275 7.920 -2.097 1.00 92.75 175 GLN A CA 1
ATOM 1152 C C . GLN A 1 175 ? -0.537 6.413 -1.991 1.00 92.75 175 GLN A C 1
ATOM 1154 O O . GLN A 1 175 ? 0.168 5.631 -2.625 1.00 92.75 175 GLN A O 1
ATOM 1159 N N . TRP A 1 176 ? -1.578 5.994 -1.260 1.00 94.25 176 TRP A N 1
ATOM 1160 C CA . TRP A 1 176 ? -2.004 4.590 -1.220 1.00 94.25 176 TRP A CA 1
ATOM 1161 C C . TRP A 1 176 ? -2.390 4.071 -2.602 1.00 94.25 176 TRP A C 1
ATOM 1163 O O . TRP A 1 176 ? -1.998 2.962 -2.968 1.00 94.25 176 TRP A O 1
ATOM 1173 N N . ALA A 1 177 ? -3.111 4.873 -3.387 1.00 95.12 177 ALA A N 1
ATOM 1174 C CA . ALA A 1 177 ? -3.509 4.494 -4.735 1.00 95.12 177 ALA A CA 1
ATOM 1175 C C . ALA A 1 177 ? -2.300 4.344 -5.666 1.00 95.12 177 ALA A C 1
ATOM 1177 O O . ALA A 1 177 ? -2.218 3.362 -6.402 1.00 95.12 177 ALA A O 1
ATOM 1178 N N . ASP A 1 178 ? -1.349 5.276 -5.613 1.00 87.44 178 ASP A N 1
ATOM 1179 C CA . ASP A 1 178 ? -0.140 5.251 -6.435 1.00 87.44 178 ASP A CA 1
ATOM 1180 C C . ASP A 1 178 ? 0.705 4.007 -6.124 1.00 87.44 178 ASP A C 1
ATOM 1182 O O . ASP A 1 178 ? 1.099 3.285 -7.041 1.00 87.44 178 ASP A O 1
ATOM 1186 N N . VAL A 1 179 ? 0.910 3.698 -4.837 1.00 82.38 179 VAL A N 1
ATOM 1187 C CA . VAL A 1 179 ? 1.672 2.516 -4.407 1.00 82.38 179 VAL A CA 1
ATOM 1188 C C . VAL A 1 179 ? 0.970 1.215 -4.794 1.00 82.38 179 VAL A C 1
ATOM 1190 O O . VAL A 1 179 ? 1.611 0.310 -5.329 1.00 82.38 179 VAL A O 1
ATOM 1193 N N . ALA A 1 180 ? -0.342 1.112 -4.574 1.00 87.81 180 ALA A N 1
ATOM 1194 C CA . ALA A 1 180 ? -1.106 -0.080 -4.933 1.00 87.81 180 ALA A CA 1
ATOM 1195 C C . ALA A 1 180 ? -1.119 -0.322 -6.454 1.00 87.81 180 ALA A C 1
ATOM 1197 O O . ALA A 1 180 ? -0.902 -1.448 -6.901 1.00 87.81 180 ALA A O 1
ATOM 1198 N N . ASN A 1 181 ? -1.320 0.726 -7.259 1.00 85.69 181 ASN A N 1
ATOM 1199 C CA . ASN A 1 181 ? -1.301 0.615 -8.720 1.00 85.69 181 ASN A CA 1
ATOM 1200 C C . ASN A 1 181 ? 0.101 0.263 -9.244 1.00 85.69 181 ASN A C 1
ATOM 1202 O O . ASN A 1 181 ? 0.224 -0.574 -10.137 1.00 85.69 181 ASN A O 1
ATOM 1206 N N . ALA A 1 182 ? 1.161 0.842 -8.667 1.00 75.19 182 ALA A N 1
ATOM 1207 C CA . ALA A 1 182 ? 2.544 0.490 -9.000 1.00 75.19 182 ALA A CA 1
ATOM 1208 C C . ALA A 1 182 ? 2.881 -0.968 -8.637 1.00 75.19 182 ALA A C 1
ATOM 1210 O O . ALA A 1 182 ? 3.648 -1.621 -9.339 1.00 75.19 182 ALA A O 1
ATOM 1211 N N . ALA A 1 183 ? 2.258 -1.503 -7.584 1.00 71.38 183 ALA A N 1
ATOM 1212 C CA . ALA A 1 183 ? 2.329 -2.911 -7.203 1.00 71.38 183 ALA A CA 1
ATOM 1213 C C . ALA A 1 183 ? 1.479 -3.837 -8.110 1.00 71.38 183 ALA A C 1
ATOM 1215 O O . ALA A 1 183 ? 1.450 -5.048 -7.914 1.00 71.38 183 ALA A O 1
ATOM 1216 N N . GLY A 1 184 ? 0.782 -3.306 -9.121 1.00 76.25 184 GLY A N 1
ATOM 1217 C CA . GLY A 1 184 ? -0.042 -4.095 -10.041 1.00 76.25 184 GLY A CA 1
ATOM 1218 C C . GLY A 1 184 ? -1.427 -4.460 -9.497 1.00 76.25 184 GLY A C 1
ATOM 1219 O O . GLY A 1 184 ? -2.100 -5.324 -10.062 1.00 76.25 184 GLY A O 1
ATOM 1220 N N . HIS A 1 185 ? -1.872 -3.823 -8.413 1.00 85.56 185 HIS A N 1
ATOM 1221 C CA . HIS A 1 185 ? -3.253 -3.896 -7.940 1.00 85.56 185 HIS A CA 1
ATOM 1222 C C . HIS A 1 185 ? -4.146 -2.887 -8.674 1.00 85.56 185 HIS A C 1
ATOM 1224 O O . HIS A 1 185 ? -3.672 -2.032 -9.417 1.00 85.56 185 HIS A O 1
ATOM 1230 N N . THR A 1 186 ? -5.460 -2.979 -8.467 1.00 94.38 186 THR A N 1
ATOM 1231 C CA . THR A 1 186 ? -6.414 -1.957 -8.918 1.00 94.38 186 THR A CA 1
ATOM 1232 C C . THR A 1 186 ? -6.894 -1.159 -7.714 1.00 94.38 186 THR A C 1
ATOM 1234 O O . THR A 1 186 ? -7.700 -1.663 -6.932 1.00 94.38 186 THR A O 1
ATOM 1237 N N . ALA A 1 187 ? -6.412 0.075 -7.558 1.00 97.44 187 ALA A N 1
ATOM 1238 C CA . ALA A 1 187 ? -6.842 0.961 -6.479 1.00 97.44 187 ALA A CA 1
ATOM 1239 C C . ALA A 1 187 ? -8.004 1.878 -6.890 1.00 97.44 187 ALA A C 1
ATOM 1241 O O . ALA A 1 187 ? -7.966 2.524 -7.936 1.00 97.44 187 ALA A O 1
ATOM 1242 N N . THR A 1 188 ? -9.020 1.975 -6.028 1.00 98.44 188 THR A N 1
ATOM 1243 C CA . THR A 1 188 ? -10.161 2.889 -6.186 1.00 98.44 188 THR A CA 1
ATOM 1244 C C . THR A 1 188 ? -10.322 3.746 -4.937 1.00 98.44 188 THR A C 1
ATOM 1246 O O . THR A 1 188 ? -10.553 3.219 -3.850 1.00 98.44 188 THR A O 1
ATOM 1249 N N . ILE A 1 189 ? -10.234 5.069 -5.096 1.00 98.50 189 ILE A N 1
ATOM 1250 C CA . ILE A 1 189 ? -10.510 6.031 -4.023 1.00 98.50 189 ILE A CA 1
ATOM 1251 C C . ILE A 1 189 ? -12.018 6.292 -3.966 1.00 98.50 189 ILE A C 1
ATOM 1253 O O . ILE A 1 189 ? -12.639 6.616 -4.980 1.00 98.50 189 ILE A O 1
ATOM 1257 N N . VAL A 1 190 ? -12.606 6.153 -2.781 1.00 98.44 190 VAL A N 1
ATOM 1258 C CA . VAL A 1 190 ? -14.055 6.229 -2.550 1.00 98.44 190 VAL A CA 1
ATOM 1259 C C . VAL A 1 190 ? -14.375 7.130 -1.351 1.00 98.44 190 VAL A C 1
ATOM 1261 O O . VAL A 1 190 ? -13.537 7.283 -0.462 1.00 98.44 190 VAL A O 1
ATOM 1264 N N . PRO A 1 191 ? -15.577 7.737 -1.283 1.00 97.81 191 PRO A N 1
ATOM 1265 C CA . PRO A 1 191 ? -15.953 8.608 -0.172 1.00 97.81 191 PRO A CA 1
ATOM 1266 C C . PRO A 1 191 ? -16.058 7.849 1.155 1.00 97.81 191 PRO A C 1
ATOM 1268 O O . PRO A 1 191 ? -16.393 6.664 1.186 1.00 97.81 191 PRO A O 1
ATOM 1271 N N . GLN A 1 192 ? -15.906 8.577 2.261 1.00 96.38 192 GLN A N 1
ATOM 1272 C CA . GLN A 1 192 ? -16.129 8.088 3.631 1.00 96.38 192 GLN A CA 1
ATOM 1273 C C . GLN A 1 192 ? -17.471 7.356 3.829 1.00 96.38 192 GLN A C 1
ATOM 1275 O O . GLN A 1 192 ? -17.541 6.388 4.582 1.00 96.38 192 GLN A O 1
ATOM 1280 N N . THR A 1 193 ? -18.531 7.761 3.118 1.00 96.88 193 THR A N 1
ATOM 1281 C CA . THR A 1 193 ? -19.862 7.122 3.178 1.00 96.88 193 THR A CA 1
ATOM 1282 C C . THR A 1 193 ? -19.890 5.684 2.659 1.00 96.88 193 THR A C 1
ATOM 1284 O O . THR A 1 193 ? -20.865 4.974 2.870 1.00 96.88 193 THR A O 1
ATOM 1287 N N . THR A 1 194 ? -18.833 5.224 1.986 1.00 98.31 194 THR A N 1
ATOM 1288 C CA . THR A 1 194 ? -18.704 3.817 1.574 1.00 98.31 194 THR A CA 1
ATOM 1289 C C . THR A 1 194 ? -18.762 2.892 2.791 1.00 98.31 194 THR A C 1
ATOM 1291 O O . THR A 1 194 ? -19.409 1.852 2.729 1.00 98.31 194 THR A O 1
ATOM 1294 N N . LEU A 1 195 ? -18.187 3.313 3.924 1.00 98.25 195 LEU A N 1
ATOM 1295 C CA . LEU A 1 195 ? -18.199 2.562 5.182 1.00 98.25 195 LEU A CA 1
ATOM 1296 C C . LEU A 1 195 ? -19.569 2.529 5.883 1.00 98.25 195 LEU A C 1
ATOM 1298 O O . LEU A 1 195 ? -19.684 1.902 6.931 1.00 98.25 195 LEU A O 1
ATOM 1302 N N . ASP A 1 196 ? -20.598 3.194 5.349 1.00 97.94 196 ASP A N 1
ATOM 1303 C CA . ASP A 1 196 ? -21.939 3.197 5.950 1.00 97.94 196 ASP A CA 1
ATOM 1304 C C . ASP A 1 196 ? -22.714 1.893 5.659 1.00 97.94 196 ASP A C 1
ATOM 1306 O O . ASP A 1 196 ? -23.723 1.621 6.309 1.00 97.94 196 ASP A O 1
ATOM 1310 N N . ASP A 1 197 ? -22.256 1.082 4.696 1.00 98.06 197 ASP A N 1
ATOM 1311 C CA . ASP A 1 197 ? -22.869 -0.199 4.328 1.00 98.06 197 ASP A CA 1
ATOM 1312 C C . ASP A 1 197 ? -21.806 -1.186 3.819 1.00 98.06 197 ASP A C 1
ATOM 1314 O O . ASP A 1 197 ? -21.060 -0.889 2.885 1.00 98.06 197 ASP A O 1
ATOM 1318 N N . LEU A 1 198 ? -21.768 -2.390 4.399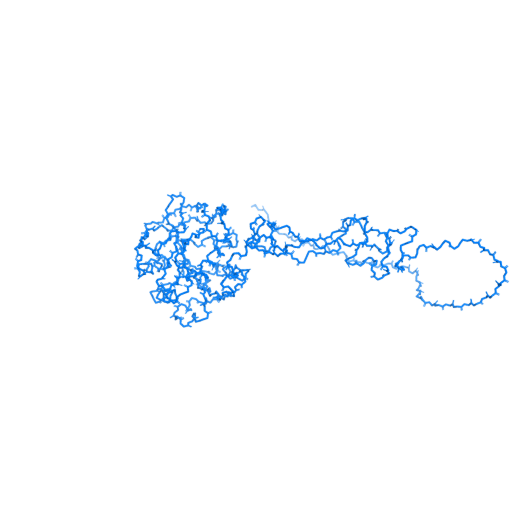 1.00 98.06 198 LEU A N 1
ATOM 1319 C CA . LEU A 1 198 ? -20.868 -3.471 3.988 1.00 98.06 198 LEU A CA 1
ATOM 1320 C C . LEU A 1 198 ? -21.056 -3.863 2.514 1.00 98.06 198 LEU A C 1
ATOM 1322 O O . LEU A 1 198 ? -20.095 -4.243 1.850 1.00 98.06 198 LEU A O 1
ATOM 1326 N N . GLY A 1 199 ? -22.273 -3.739 1.977 1.00 98.19 199 GLY A N 1
ATOM 1327 C CA . GLY A 1 199 ? -22.569 -4.032 0.575 1.00 98.19 199 GLY A CA 1
ATOM 1328 C C . GLY A 1 199 ? -21.800 -3.150 -0.412 1.00 98.19 199 GLY A C 1
ATOM 1329 O O . GLY A 1 199 ? -21.573 -3.570 -1.546 1.00 98.19 199 GLY A O 1
ATOM 1330 N N . ASN A 1 200 ? -21.334 -1.972 0.015 1.00 98.19 200 ASN A N 1
ATOM 1331 C CA . ASN A 1 200 ? -20.495 -1.103 -0.812 1.00 98.19 200 ASN A CA 1
ATOM 1332 C C . ASN A 1 200 ? -19.074 -1.659 -1.019 1.00 98.19 200 ASN A C 1
ATOM 1334 O O . ASN A 1 200 ? -18.361 -1.166 -1.888 1.00 98.19 200 ASN A O 1
ATOM 1338 N N . LEU A 1 201 ? -18.667 -2.666 -0.238 1.00 98.25 201 LEU A N 1
ATOM 1339 C CA . LEU A 1 201 ? -17.351 -3.312 -0.295 1.00 98.25 201 LEU A CA 1
ATOM 1340 C C . LEU A 1 201 ? -17.392 -4.687 -0.985 1.00 98.25 201 LEU A C 1
ATOM 1342 O O . LEU A 1 201 ? -16.450 -5.465 -0.883 1.00 98.25 201 LEU A O 1
ATOM 1346 N N . ALA A 1 202 ? -18.482 -5.018 -1.688 1.00 96.44 202 ALA A N 1
ATOM 1347 C CA . ALA A 1 202 ? -18.660 -6.337 -2.306 1.00 96.44 202 ALA A CA 1
ATOM 1348 C C . ALA A 1 202 ? -17.584 -6.689 -3.355 1.00 96.44 202 ALA A C 1
ATOM 1350 O O . ALA A 1 202 ? -17.306 -7.866 -3.583 1.00 96.44 202 ALA A O 1
ATOM 1351 N N . ASP A 1 203 ? -16.980 -5.676 -3.981 1.00 95.44 203 ASP A N 1
ATOM 1352 C CA . ASP A 1 203 ? -15.902 -5.818 -4.966 1.00 95.44 203 ASP A CA 1
ATOM 1353 C C . ASP A 1 203 ? -14.524 -5.429 -4.404 1.00 95.44 203 ASP A C 1
ATOM 1355 O O . ASP A 1 203 ? -13.604 -5.118 -5.161 1.00 95.44 203 ASP A O 1
ATOM 1359 N N . THR A 1 204 ? -14.379 -5.439 -3.081 1.00 97.75 204 THR A N 1
ATOM 1360 C CA . THR A 1 204 ? -13.148 -5.079 -2.378 1.00 97.75 204 THR A CA 1
ATOM 1361 C C . THR A 1 204 ? -12.444 -6.333 -1.875 1.00 97.75 204 THR A C 1
ATOM 1363 O O . THR A 1 204 ? -13.051 -7.155 -1.196 1.00 97.75 204 THR A O 1
ATOM 1366 N N . ASP A 1 205 ? -11.146 -6.451 -2.154 1.00 95.50 205 ASP A N 1
ATOM 1367 C CA . ASP A 1 205 ? -10.306 -7.512 -1.588 1.00 95.50 205 ASP A CA 1
ATOM 1368 C C . ASP A 1 205 ? -9.496 -6.981 -0.391 1.00 95.50 205 ASP A C 1
ATOM 1370 O O . ASP A 1 205 ? -9.391 -7.649 0.638 1.00 95.50 205 ASP A O 1
ATOM 1374 N N . ILE A 1 206 ? -8.997 -5.741 -0.505 1.00 97.19 206 ILE A N 1
ATOM 1375 C CA . ILE A 1 206 ? -8.291 -5.011 0.557 1.00 97.19 206 ILE A CA 1
ATOM 1376 C C . ILE A 1 206 ? -8.957 -3.653 0.780 1.00 97.19 206 ILE A C 1
ATOM 1378 O O . ILE A 1 206 ? -9.160 -2.887 -0.166 1.00 97.19 206 ILE A O 1
ATOM 1382 N N . LEU A 1 207 ? -9.243 -3.325 2.038 1.00 98.62 207 LEU A N 1
ATOM 1383 C CA . LEU A 1 207 ? -9.749 -2.019 2.455 1.00 98.62 207 LEU A CA 1
ATOM 1384 C C . LEU A 1 207 ? -8.634 -1.192 3.102 1.00 98.62 207 LEU A C 1
ATOM 1386 O O . LEU A 1 207 ? -7.951 -1.664 4.003 1.00 98.62 207 LEU A O 1
ATOM 1390 N N . VAL A 1 208 ? -8.495 0.067 2.698 1.00 98.50 208 VAL A N 1
ATOM 1391 C CA . VAL A 1 208 ? -7.569 1.033 3.298 1.00 98.50 208 VAL A CA 1
ATOM 1392 C C . VAL A 1 208 ? -8.364 2.228 3.813 1.00 98.50 208 VAL A C 1
ATOM 1394 O O . VAL A 1 208 ? -8.947 2.980 3.033 1.00 98.50 208 VAL A O 1
ATOM 1397 N N . VAL A 1 209 ? -8.368 2.446 5.126 1.00 98.19 209 VAL A N 1
ATOM 1398 C CA . VAL A 1 209 ? -8.872 3.684 5.736 1.00 98.19 209 VAL A CA 1
ATOM 1399 C C . VAL A 1 209 ? -7.695 4.641 5.892 1.00 98.19 209 VAL A C 1
ATOM 1401 O O . VAL A 1 209 ? -6.939 4.551 6.852 1.00 98.19 209 VAL A O 1
ATOM 1404 N N . SER A 1 210 ? -7.525 5.538 4.918 1.00 95.94 210 SER A N 1
ATOM 1405 C CA . SER A 1 210 ? -6.272 6.283 4.689 1.00 95.94 210 SER A CA 1
ATOM 1406 C C . SER A 1 210 ? -6.009 7.476 5.620 1.00 95.94 210 SER A C 1
ATOM 1408 O O . SER A 1 210 ? -5.061 8.228 5.398 1.00 95.94 210 SER A O 1
ATOM 1410 N N . SER A 1 211 ? -6.848 7.713 6.632 1.00 95.25 211 SER A N 1
ATOM 1411 C CA . SER A 1 211 ? -6.664 8.827 7.567 1.00 95.25 211 SER A CA 1
ATOM 1412 C C . SER A 1 211 ? -6.989 8.428 8.996 1.00 95.25 211 SER A C 1
ATOM 1414 O O . SER A 1 211 ? -8.092 7.962 9.271 1.00 95.25 211 SER A O 1
ATOM 1416 N N . GLY A 1 212 ? -6.075 8.747 9.915 1.00 93.19 212 GLY A N 1
ATOM 1417 C CA . GLY A 1 212 ? -6.274 8.609 11.359 1.00 93.19 212 GLY A CA 1
ATOM 1418 C C . GLY A 1 212 ? -7.259 9.607 11.967 1.00 93.19 212 GLY A C 1
ATOM 1419 O O . GLY A 1 212 ? -7.575 9.544 13.150 1.00 93.19 212 GLY A O 1
ATOM 1420 N N . LEU A 1 213 ? -7.767 10.534 11.154 1.00 93.88 213 LEU A N 1
ATOM 1421 C CA . LEU A 1 213 ? -8.780 11.513 11.537 1.00 93.88 213 LEU A CA 1
ATOM 1422 C C . LEU A 1 213 ? -10.151 11.203 10.915 1.00 93.88 213 LEU A C 1
ATOM 1424 O O . LEU A 1 213 ? -11.081 11.998 11.057 1.00 93.88 213 LEU A O 1
ATOM 1428 N N . ALA A 1 214 ? -10.279 10.077 10.203 1.00 94.88 214 ALA A N 1
ATOM 1429 C CA . ALA A 1 214 ? -11.532 9.662 9.590 1.00 94.88 214 ALA A CA 1
ATOM 1430 C C . ALA A 1 214 ? -12.634 9.485 10.655 1.00 94.88 214 ALA A C 1
ATOM 1432 O O . ALA A 1 214 ? -12.404 8.791 11.649 1.00 94.88 214 ALA A O 1
ATOM 1433 N N . PRO A 1 215 ? -13.835 10.064 10.454 1.00 94.69 215 PRO A N 1
ATOM 1434 C CA . PRO A 1 215 ? -14.980 9.791 11.310 1.00 94.69 215 PRO A CA 1
ATOM 1435 C C . PRO A 1 215 ? -15.355 8.310 11.233 1.00 94.69 215 PRO A C 1
ATOM 1437 O O . PRO A 1 215 ? -15.716 7.796 10.166 1.00 94.69 215 PRO A O 1
ATOM 1440 N N . LEU A 1 216 ? -15.287 7.638 12.374 1.00 96.44 216 LEU A N 1
ATOM 1441 C CA . LEU A 1 216 ? -15.474 6.208 12.530 1.00 96.44 216 LEU A CA 1
ATOM 1442 C C . LEU A 1 216 ? -16.408 5.902 13.714 1.00 96.44 216 LEU A C 1
ATOM 1444 O O . LEU A 1 216 ? -15.993 5.298 14.707 1.00 96.44 216 LEU A O 1
ATOM 1448 N N . PRO A 1 217 ? -17.694 6.298 13.625 1.00 96.50 217 PRO A N 1
ATOM 1449 C CA . PRO A 1 217 ? -18.692 5.912 14.612 1.00 96.50 217 PRO A CA 1
ATOM 1450 C C . PRO A 1 217 ? -18.891 4.389 14.624 1.00 96.50 217 PRO A C 1
ATOM 1452 O O . PRO A 1 217 ? -18.447 3.667 13.724 1.00 96.50 217 PRO A O 1
ATOM 1455 N N . ALA A 1 218 ? -19.590 3.895 15.648 1.00 96.94 218 ALA A N 1
ATOM 1456 C CA . ALA A 1 218 ? -19.749 2.464 15.909 1.00 96.94 218 ALA A CA 1
ATOM 1457 C C . ALA A 1 218 ? -20.288 1.673 14.702 1.00 96.94 218 ALA A C 1
ATOM 1459 O O . ALA A 1 218 ? -19.892 0.528 14.497 1.00 96.94 218 ALA A O 1
ATOM 1460 N N . GLU A 1 219 ? -21.147 2.278 13.880 1.00 97.25 219 GLU A N 1
ATOM 1461 C CA . GLU A 1 219 ? -21.695 1.655 12.676 1.00 97.25 219 GLU A CA 1
ATOM 1462 C C . GLU A 1 219 ? -20.608 1.356 11.632 1.00 97.25 219 GLU A C 1
ATOM 1464 O O . GLU A 1 219 ? -20.580 0.261 11.072 1.00 97.25 219 GLU A O 1
ATOM 1469 N N . ARG A 1 220 ? -19.665 2.283 11.413 1.00 98.19 220 ARG A N 1
ATOM 1470 C CA . ARG A 1 220 ? -18.549 2.087 10.469 1.00 98.19 220 ARG A CA 1
ATOM 1471 C C . ARG A 1 220 ? -17.505 1.120 11.004 1.00 98.19 220 ARG A C 1
ATOM 1473 O O . ARG A 1 220 ? -16.959 0.326 10.242 1.00 98.19 220 ARG A O 1
ATOM 1480 N N . VAL A 1 221 ? -17.260 1.151 12.316 1.00 98.44 221 VAL A N 1
ATOM 1481 C CA . VAL A 1 221 ? -16.415 0.152 12.989 1.00 98.44 221 VAL A CA 1
ATOM 1482 C C . VAL A 1 221 ? -16.985 -1.251 12.767 1.00 98.44 221 VAL A C 1
ATOM 1484 O O . VAL A 1 221 ? -16.240 -2.156 12.401 1.00 98.44 221 VAL A O 1
ATOM 1487 N N . ALA A 1 222 ? -18.306 -1.421 12.895 1.00 98.06 222 ALA A N 1
ATOM 1488 C CA . ALA A 1 222 ? -18.967 -2.699 12.646 1.00 98.06 222 ALA A CA 1
ATOM 1489 C C . ALA A 1 222 ? -18.848 -3.159 11.180 1.00 98.06 222 ALA A C 1
ATOM 1491 O O . ALA A 1 222 ? -18.673 -4.351 10.937 1.00 98.06 222 ALA A O 1
ATOM 1492 N N . VAL A 1 223 ? -18.898 -2.240 10.206 1.00 98.44 223 VAL A N 1
ATOM 1493 C CA . VAL A 1 223 ? -18.667 -2.569 8.786 1.00 98.44 223 VAL A CA 1
ATOM 1494 C C . VAL A 1 223 ? -17.235 -3.051 8.552 1.00 98.44 223 VAL A C 1
ATOM 1496 O O . VAL A 1 223 ? -17.048 -4.094 7.930 1.00 98.44 223 VAL A O 1
ATOM 1499 N N . ILE A 1 224 ? -16.234 -2.346 9.088 1.00 98.19 224 ILE A N 1
ATOM 1500 C CA . ILE A 1 224 ? -14.821 -2.748 8.985 1.00 98.19 224 ILE A CA 1
ATOM 1501 C C . ILE A 1 224 ? -14.605 -4.127 9.610 1.00 98.19 224 ILE A C 1
ATOM 1503 O O . ILE A 1 224 ? -13.987 -4.997 9.001 1.00 98.19 224 ILE A O 1
ATOM 1507 N N . GLN A 1 225 ? -15.143 -4.333 10.812 1.00 96.75 225 GLN A N 1
ATOM 1508 C CA . GLN A 1 225 ? -15.045 -5.601 11.523 1.00 96.75 225 GLN A CA 1
ATOM 1509 C C . GLN A 1 225 ? -15.692 -6.742 10.735 1.00 96.75 225 GLN A C 1
ATOM 1511 O O . GLN A 1 225 ? -15.093 -7.801 10.594 1.00 96.75 225 GLN A O 1
ATOM 1516 N N . ALA A 1 226 ? -16.890 -6.527 10.185 1.00 96.44 226 ALA A N 1
ATOM 1517 C CA . ALA A 1 226 ? -17.581 -7.531 9.384 1.00 96.44 226 ALA A CA 1
ATOM 1518 C C . ALA A 1 226 ? -16.836 -7.852 8.079 1.00 96.44 226 ALA A C 1
ATOM 1520 O O . ALA A 1 226 ? -16.804 -9.011 7.668 1.00 96.44 226 ALA A O 1
ATOM 1521 N N . PHE A 1 227 ? -16.221 -6.849 7.447 1.00 97.38 227 PHE A N 1
ATOM 1522 C CA . PHE A 1 227 ? -15.396 -7.040 6.256 1.00 97.38 227 PHE A CA 1
ATOM 1523 C C . PHE A 1 227 ? -14.150 -7.881 6.570 1.00 97.38 227 PHE A C 1
ATOM 1525 O O . PHE A 1 227 ? -13.903 -8.880 5.897 1.00 97.38 227 PHE A O 1
ATOM 1532 N N . ALA A 1 228 ? -13.421 -7.558 7.642 1.00 95.19 228 ALA A N 1
ATOM 1533 C CA . ALA A 1 228 ? -12.286 -8.364 8.091 1.00 95.19 228 ALA A CA 1
ATOM 1534 C C . ALA A 1 228 ? -12.719 -9.789 8.485 1.00 95.19 228 ALA A C 1
ATOM 1536 O O . ALA A 1 228 ? -12.132 -10.760 8.021 1.00 95.19 228 ALA A O 1
ATOM 1537 N N . ALA A 1 229 ? -13.805 -9.946 9.247 1.00 93.38 229 ALA A N 1
ATOM 1538 C CA . ALA A 1 229 ? -14.341 -11.254 9.637 1.00 93.38 229 ALA A CA 1
ATOM 1539 C C . ALA A 1 229 ? -14.781 -12.127 8.445 1.00 93.38 229 ALA A C 1
ATOM 1541 O O . ALA A 1 229 ? -14.850 -13.349 8.571 1.00 93.38 229 ALA A O 1
ATOM 1542 N N . ALA A 1 230 ? -15.059 -11.525 7.284 1.00 93.12 230 ALA A N 1
ATOM 1543 C CA . ALA A 1 230 ? -15.344 -12.238 6.040 1.00 93.12 230 ALA A CA 1
ATOM 1544 C C . ALA A 1 230 ? -14.081 -12.755 5.315 1.00 93.12 230 ALA A C 1
ATOM 1546 O O . ALA A 1 230 ? -14.203 -13.349 4.245 1.00 93.12 230 ALA A O 1
ATOM 1547 N N . GLY A 1 231 ? -12.891 -12.583 5.901 1.00 91.62 231 GLY A N 1
ATOM 1548 C CA . GLY A 1 231 ? -11.622 -13.101 5.380 1.00 91.62 231 GLY A CA 1
ATOM 1549 C C . GLY A 1 231 ? -10.802 -12.083 4.587 1.00 91.62 231 GLY A C 1
ATOM 1550 O O . GLY A 1 231 ? -9.912 -12.464 3.832 1.00 91.62 231 GLY A O 1
ATOM 1551 N N . HIS A 1 232 ? -11.113 -10.792 4.718 1.00 93.19 232 HIS A N 1
ATOM 1552 C CA . HIS A 1 232 ? -10.440 -9.736 3.968 1.00 93.19 232 HIS A CA 1
ATOM 1553 C C . HIS A 1 232 ? -9.385 -8.998 4.795 1.00 93.19 232 HIS A C 1
ATOM 1555 O O . HIS A 1 232 ? -9.397 -9.003 6.031 1.00 93.19 232 HIS A O 1
ATOM 1561 N N . GLY A 1 233 ? -8.471 -8.337 4.085 1.00 93.88 233 GLY A N 1
ATOM 1562 C CA . GLY A 1 233 ? -7.455 -7.478 4.673 1.00 93.88 233 GLY A CA 1
ATOM 1563 C C . GLY A 1 233 ? -7.941 -6.037 4.844 1.00 93.88 233 GLY A C 1
ATOM 1564 O O . GLY A 1 233 ? -8.493 -5.439 3.920 1.00 93.88 233 GLY A O 1
ATOM 1565 N N . VAL A 1 234 ? -7.687 -5.452 6.013 1.00 97.62 234 VAL A N 1
ATOM 1566 C CA . VAL A 1 234 ? -7.925 -4.038 6.309 1.00 97.62 234 VAL A CA 1
ATOM 1567 C C . VAL A 1 234 ? -6.650 -3.362 6.799 1.00 97.62 234 VAL A C 1
ATOM 1569 O O . VAL A 1 234 ? -6.062 -3.784 7.790 1.00 97.62 234 VAL A O 1
ATOM 1572 N N . TYR A 1 235 ? -6.283 -2.244 6.180 1.00 97.50 235 TYR A N 1
ATOM 1573 C CA . TYR A 1 235 ? -5.427 -1.249 6.811 1.00 97.50 235 TYR A CA 1
ATOM 1574 C C . TYR A 1 235 ? -6.291 -0.167 7.457 1.00 97.50 235 TYR A C 1
ATOM 1576 O O . TYR A 1 235 ? -7.095 0.482 6.780 1.00 97.50 235 TYR A O 1
ATOM 1584 N N . LEU A 1 236 ? -6.122 0.040 8.760 1.00 97.25 236 LEU A N 1
ATOM 1585 C CA . LEU A 1 236 ? -6.772 1.114 9.498 1.00 97.25 236 LEU A CA 1
ATOM 1586 C C . LEU A 1 236 ? -5.704 2.070 10.016 1.00 97.25 236 LEU A C 1
ATOM 1588 O O . LEU A 1 236 ? -4.923 1.725 10.894 1.00 97.25 236 LEU A O 1
ATOM 1592 N N . GLN A 1 237 ? -5.680 3.283 9.480 1.00 94.62 237 GLN A N 1
ATOM 1593 C CA . GLN A 1 237 ? -4.705 4.276 9.897 1.00 94.62 237 GLN A CA 1
ATOM 1594 C C . GLN A 1 237 ? -5.129 4.961 11.196 1.00 94.62 237 GLN A C 1
ATOM 1596 O O . GLN A 1 237 ? -6.290 5.341 11.366 1.00 94.62 237 GLN A O 1
ATOM 1601 N N . GLY A 1 238 ? -4.181 5.137 12.105 1.00 93.75 238 GLY A N 1
ATOM 1602 C CA . GLY A 1 238 ? -4.329 5.863 13.358 1.00 93.75 238 GLY A CA 1
ATOM 1603 C C . GLY A 1 238 ? -3.608 7.204 13.359 1.00 93.75 238 GLY A C 1
ATOM 1604 O O . GLY A 1 238 ? -3.067 7.659 12.351 1.00 93.75 238 GLY A O 1
ATOM 1605 N N . GLU A 1 239 ? -3.648 7.855 14.516 1.00 90.44 239 GLU A N 1
ATOM 1606 C CA . GLU A 1 239 ? -2.985 9.134 14.765 1.00 90.44 239 GLU A CA 1
ATOM 1607 C C . GLU A 1 239 ? -2.565 9.262 16.245 1.00 90.44 239 GLU A C 1
ATOM 1609 O O . GLU A 1 239 ? -3.016 8.515 17.117 1.00 90.44 239 GLU A O 1
ATOM 1614 N N . TYR A 1 240 ? -1.709 10.229 16.564 1.00 87.50 240 TYR A N 1
ATOM 1615 C CA . TYR A 1 240 ? -1.034 10.371 17.856 1.00 87.50 240 TYR A CA 1
ATOM 1616 C C . TYR A 1 240 ? -1.906 10.577 19.113 1.00 87.50 240 TYR A C 1
ATOM 1618 O O . TYR A 1 240 ? -1.356 10.669 20.218 1.00 87.50 240 TYR A O 1
ATOM 1626 N N . GLN A 1 241 ? -3.239 10.658 19.016 1.00 90.00 241 GLN A N 1
ATOM 1627 C CA . GLN A 1 241 ? -4.122 10.735 20.192 1.00 90.00 241 GLN A CA 1
ATOM 1628 C C . GLN A 1 241 ? -5.031 9.518 20.321 1.00 90.00 241 GLN A C 1
ATOM 1630 O O . GLN A 1 241 ? -5.776 9.161 19.414 1.00 90.00 241 GLN A O 1
ATOM 1635 N N . THR A 1 242 ? -5.067 8.956 21.528 1.00 91.00 242 THR A N 1
ATOM 1636 C CA . THR A 1 242 ? -5.882 7.780 21.876 1.00 91.00 242 THR A CA 1
ATOM 1637 C C . THR A 1 242 ? -7.386 8.038 21.762 1.00 91.00 242 THR A C 1
ATOM 1639 O O . THR A 1 242 ? -8.180 7.102 21.764 1.00 91.00 242 THR A O 1
ATOM 1642 N N . THR A 1 243 ? -7.776 9.311 21.672 1.00 92.25 243 THR A N 1
ATOM 1643 C CA . THR A 1 243 ? -9.156 9.778 21.535 1.00 92.25 243 THR A CA 1
ATOM 1644 C C . THR A 1 243 ? -9.622 9.914 20.089 1.00 92.25 243 THR A C 1
ATOM 1646 O O . THR A 1 243 ? -10.798 10.205 19.885 1.00 92.25 243 THR A O 1
ATOM 1649 N N . TYR A 1 244 ? -8.742 9.767 19.094 1.00 94.50 244 TYR A N 1
ATOM 1650 C CA . TYR A 1 244 ? -9.176 9.783 17.699 1.00 94.50 244 TYR A CA 1
ATOM 1651 C C . TYR A 1 244 ? -9.997 8.537 17.369 1.00 94.50 244 TYR A C 1
ATOM 1653 O O . TYR A 1 244 ? -9.746 7.448 17.889 1.00 94.50 244 TYR A O 1
ATOM 1661 N N . GLU A 1 245 ? -11.017 8.711 16.529 1.00 95.75 245 GLU A N 1
ATOM 1662 C CA . GLU A 1 245 ? -12.038 7.684 16.313 1.00 95.75 245 GLU A CA 1
ATOM 1663 C C . GLU A 1 245 ? -11.471 6.416 15.670 1.00 95.75 245 GLU A C 1
ATOM 1665 O O . GLU A 1 245 ? -11.914 5.327 16.019 1.00 95.75 245 GLU A O 1
ATOM 1670 N N . THR A 1 246 ? -10.444 6.511 14.822 1.00 96.31 246 THR A N 1
ATOM 1671 C CA . THR A 1 246 ? -9.790 5.319 14.264 1.00 96.31 246 THR A CA 1
ATOM 1672 C C . THR A 1 246 ? -8.985 4.549 15.316 1.00 96.31 246 THR A C 1
ATOM 1674 O O . THR A 1 246 ? -9.074 3.323 15.356 1.00 96.31 246 THR A O 1
ATOM 1677 N N . ASN A 1 247 ? -8.293 5.228 16.242 1.00 96.00 247 ASN A N 1
ATOM 1678 C CA . ASN A 1 247 ? -7.619 4.585 17.380 1.00 96.00 247 ASN A CA 1
ATOM 1679 C C . ASN A 1 247 ? -8.625 3.905 18.323 1.00 96.00 247 ASN A C 1
ATOM 1681 O O . ASN A 1 247 ? -8.394 2.791 18.802 1.00 96.00 247 ASN A O 1
ATOM 1685 N N . ILE A 1 248 ? -9.754 4.564 18.604 1.00 96.81 248 ILE A N 1
ATOM 1686 C CA . ILE A 1 248 ? -10.851 3.980 19.393 1.00 96.81 248 ILE A CA 1
ATOM 1687 C C . ILE A 1 248 ? -11.455 2.780 18.650 1.00 96.81 248 ILE A C 1
ATOM 1689 O O . ILE A 1 248 ? -11.715 1.742 19.263 1.00 96.81 248 ILE A O 1
ATOM 1693 N N . GLY A 1 249 ? -11.653 2.907 17.338 1.00 97.62 249 GLY A N 1
ATOM 1694 C CA . GLY A 1 249 ? -12.165 1.863 16.458 1.00 97.62 249 GLY A CA 1
ATOM 1695 C C . GLY A 1 249 ? -11.287 0.617 16.471 1.00 97.62 249 GLY A C 1
ATOM 1696 O O . GLY A 1 249 ? -11.798 -0.470 16.723 1.00 97.62 249 GLY A O 1
ATOM 1697 N N . PHE A 1 250 ? -9.968 0.766 16.319 1.00 97.75 250 PHE A N 1
ATOM 1698 C CA . PHE A 1 250 ? -9.034 -0.358 16.406 1.00 97.75 250 PHE A CA 1
ATOM 1699 C C . PHE A 1 250 ? -9.109 -1.068 17.760 1.00 97.75 250 PHE A C 1
ATOM 1701 O O . PHE A 1 250 ? -9.283 -2.284 17.809 1.00 97.75 250 PHE A O 1
ATOM 1708 N N . ALA A 1 251 ? -9.059 -0.318 18.866 1.00 97.56 251 ALA A N 1
ATOM 1709 C CA . ALA A 1 251 ? -9.179 -0.902 20.200 1.00 97.56 251 ALA A CA 1
ATOM 1710 C C . ALA A 1 251 ? -10.526 -1.622 20.397 1.00 97.56 251 ALA A C 1
ATOM 1712 O O . ALA A 1 251 ? -10.584 -2.645 21.079 1.00 97.56 251 ALA A O 1
ATOM 1713 N N . THR A 1 252 ? -11.604 -1.110 19.798 1.00 98.06 252 THR A N 1
ATOM 1714 C CA . THR A 1 252 ? -12.932 -1.742 19.827 1.00 98.06 252 THR A CA 1
ATOM 1715 C C . THR A 1 252 ? -12.914 -3.071 19.078 1.00 98.06 252 THR A C 1
ATOM 1717 O O . THR A 1 252 ? -13.330 -4.083 19.640 1.00 98.06 252 THR A O 1
ATOM 1720 N N . ILE A 1 253 ? -12.367 -3.083 17.858 1.00 97.50 253 ILE A N 1
ATOM 1721 C CA . ILE A 1 253 ? -12.239 -4.284 17.027 1.00 97.50 253 ILE A CA 1
ATOM 1722 C C . ILE A 1 253 ? -11.381 -5.329 17.746 1.00 97.50 253 ILE A C 1
ATOM 1724 O O . ILE A 1 253 ? -11.858 -6.43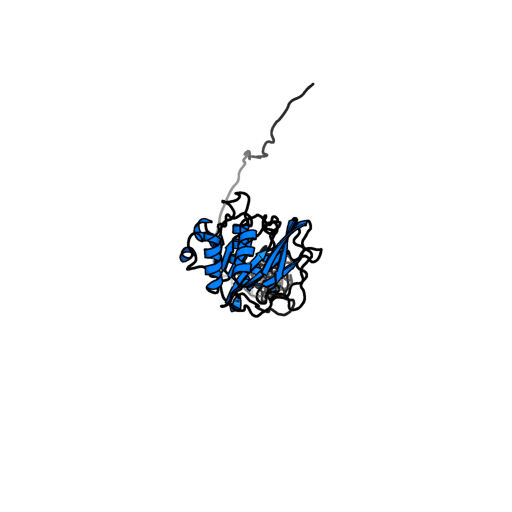2 18.000 1.00 97.50 253 ILE A O 1
ATOM 1728 N N . ALA A 1 254 ? -10.167 -4.970 18.173 1.00 96.44 254 ALA A N 1
ATOM 1729 C CA . ALA A 1 254 ? -9.248 -5.884 18.851 1.00 96.44 254 ALA A CA 1
ATOM 1730 C C . ALA A 1 254 ? -9.885 -6.549 20.080 1.00 96.44 254 ALA A C 1
ATOM 1732 O O . ALA A 1 254 ? -9.855 -7.772 20.209 1.00 96.44 254 ALA A O 1
ATOM 1733 N N . ASN A 1 255 ? -10.525 -5.762 20.950 1.00 96.62 255 ASN A N 1
ATOM 1734 C CA . ASN A 1 255 ? -11.183 -6.299 22.143 1.00 96.62 255 ASN A CA 1
ATOM 1735 C C . ASN A 1 255 ? -12.398 -7.183 21.820 1.00 96.62 255 ASN A C 1
ATOM 1737 O O . ASN A 1 255 ? -12.701 -8.113 22.568 1.00 96.62 255 ASN A O 1
ATOM 1741 N N . SER A 1 256 ? -13.110 -6.905 20.726 1.00 94.25 256 SER A N 1
ATOM 1742 C CA . SER A 1 256 ? -14.246 -7.727 20.298 1.00 94.25 256 SER A CA 1
ATOM 1743 C C . SER A 1 256 ? -13.829 -9.059 19.667 1.00 94.25 256 SER A C 1
ATOM 1745 O O . SER A 1 256 ? -14.571 -10.031 19.776 1.00 94.25 256 SER A O 1
ATOM 1747 N N . GLU A 1 257 ? -12.622 -9.126 19.101 1.00 92.00 257 GLU A N 1
ATOM 1748 C CA . GLU A 1 257 ? -12.060 -10.312 18.442 1.00 92.00 257 GLU A CA 1
ATOM 1749 C C . GLU A 1 257 ? -11.156 -11.146 19.366 1.00 92.00 257 GLU A C 1
ATOM 1751 O O . GLU A 1 257 ? -10.351 -11.954 18.913 1.00 92.00 257 GLU A O 1
ATOM 1756 N N . GLY A 1 258 ? -11.282 -10.978 20.684 1.00 89.69 258 GLY A N 1
ATOM 1757 C CA . GLY A 1 258 ? -10.650 -11.857 21.674 1.00 89.69 258 GLY A CA 1
ATOM 1758 C C . GLY A 1 258 ? -9.259 -11.436 22.150 1.00 89.69 258 GLY A C 1
ATOM 1759 O O . GLY A 1 258 ? -8.750 -12.040 23.097 1.00 89.69 258 GLY A O 1
ATOM 1760 N N . ALA A 1 259 ? -8.677 -10.374 21.591 1.00 92.62 259 ALA A N 1
ATOM 1761 C CA . ALA A 1 259 ? -7.523 -9.729 22.201 1.00 92.62 259 ALA A CA 1
ATOM 1762 C C . ALA A 1 259 ? -7.946 -8.910 23.434 1.00 92.62 259 ALA A C 1
ATOM 1764 O O . ALA A 1 259 ? -9.098 -8.522 23.600 1.00 92.62 259 ALA A O 1
ATOM 1765 N N . THR A 1 260 ? -7.000 -8.617 24.320 1.00 96.06 260 THR A N 1
ATOM 1766 C CA . THR A 1 260 ? -7.142 -7.587 25.355 1.00 96.06 260 THR A CA 1
ATOM 1767 C C . THR A 1 260 ? -6.232 -6.432 24.980 1.00 96.06 260 THR A C 1
ATOM 1769 O O . THR A 1 260 ? -5.012 -6.569 25.038 1.00 96.06 260 THR A O 1
ATOM 1772 N N . PHE A 1 261 ? -6.825 -5.310 24.585 1.00 97.06 261 PHE A N 1
ATOM 1773 C CA . PHE A 1 261 ? -6.116 -4.133 24.101 1.00 97.06 261 PHE A CA 1
ATOM 1774 C C . PHE A 1 261 ? -6.413 -2.908 24.965 1.00 97.06 261 PHE A C 1
ATOM 1776 O O . PHE A 1 261 ? -7.569 -2.634 25.301 1.00 97.06 261 PHE A O 1
ATOM 1783 N N . THR A 1 262 ? -5.387 -2.133 25.316 1.00 96.62 262 THR A N 1
ATOM 1784 C CA . THR A 1 262 ? -5.539 -0.889 26.083 1.00 96.62 262 THR A CA 1
ATOM 1785 C C . THR A 1 262 ? -4.538 0.176 25.644 1.00 96.62 262 THR A C 1
ATOM 1787 O O . THR A 1 262 ? -3.327 -0.027 25.693 1.00 96.62 262 THR A O 1
ATOM 1790 N N . TRP A 1 263 ? -5.043 1.358 25.284 1.00 95.81 263 TRP A N 1
ATOM 1791 C CA . TRP A 1 263 ? -4.210 2.539 25.058 1.00 95.81 263 TRP A CA 1
ATOM 1792 C C . TRP A 1 263 ? -3.563 3.016 26.361 1.00 95.81 263 TRP A C 1
ATOM 1794 O O . TRP A 1 263 ? -4.226 3.101 27.393 1.00 95.81 263 TRP A O 1
ATOM 1804 N N . THR A 1 264 ? -2.279 3.362 26.308 1.00 92.38 264 THR A N 1
ATOM 1805 C CA . THR A 1 264 ? -1.495 3.744 27.490 1.00 92.38 264 THR A CA 1
ATOM 1806 C C . THR A 1 264 ? -1.142 5.226 27.488 1.00 92.38 264 THR A C 1
ATOM 1808 O O . THR A 1 264 ? -1.473 5.933 28.441 1.00 92.38 264 THR A O 1
ATOM 1811 N N . ALA A 1 265 ? -0.476 5.720 26.443 1.00 88.44 265 ALA A N 1
ATOM 1812 C CA . ALA A 1 265 ? -0.001 7.100 26.394 1.00 88.44 265 ALA A CA 1
ATOM 1813 C C . ALA A 1 265 ? 0.156 7.610 24.958 1.00 88.44 265 ALA A C 1
ATOM 1815 O O . ALA A 1 265 ? 0.167 6.834 24.009 1.00 88.44 265 ALA A O 1
ATOM 1816 N N . THR A 1 266 ? 0.334 8.922 24.822 1.00 87.56 266 THR A N 1
ATOM 1817 C CA . THR A 1 266 ? 0.956 9.521 23.636 1.00 87.56 266 THR A CA 1
ATOM 1818 C C . THR A 1 266 ? 2.452 9.651 23.902 1.00 87.56 266 THR A C 1
ATOM 1820 O O . THR A 1 266 ? 2.847 10.145 24.962 1.00 87.56 266 THR A O 1
ATOM 1823 N N . VAL A 1 267 ? 3.279 9.232 22.951 1.00 82.31 267 VAL A N 1
ATOM 1824 C CA . VAL A 1 267 ? 4.740 9.365 22.997 1.00 82.31 267 VAL A CA 1
ATOM 1825 C C . VAL A 1 267 ? 5.233 10.280 21.881 1.00 82.31 267 VAL A C 1
ATOM 1827 O O . VAL A 1 267 ? 4.529 10.534 20.905 1.00 82.31 267 VAL A O 1
ATOM 1830 N N . THR A 1 268 ? 6.441 10.812 22.056 1.00 77.19 268 THR A N 1
ATOM 1831 C CA . THR A 1 268 ? 7.104 11.711 21.103 1.00 77.19 268 THR A CA 1
ATOM 1832 C C . THR A 1 268 ? 8.428 11.105 20.665 1.00 77.19 268 THR A C 1
ATOM 1834 O O . THR A 1 268 ? 9.186 10.662 21.529 1.00 77.19 268 THR A O 1
ATOM 1837 N N . GLY A 1 269 ? 8.756 11.175 19.378 1.00 64.56 269 GLY A N 1
ATOM 1838 C CA . GLY A 1 269 ? 10.030 10.687 18.844 1.00 64.56 269 GLY A CA 1
ATOM 1839 C C . GLY A 1 269 ? 9.857 9.944 17.526 1.00 64.56 269 GLY A C 1
ATOM 1840 O O . GLY A 1 269 ? 8.796 9.381 17.288 1.00 64.56 269 GLY A O 1
ATOM 1841 N N . GLN A 1 270 ? 10.912 9.962 16.702 1.00 61.53 270 GLN A N 1
ATOM 1842 C CA . GLN A 1 270 ? 10.988 9.203 15.447 1.00 61.53 270 GLN A CA 1
ATOM 1843 C C . GLN A 1 270 ? 10.851 7.711 15.716 1.00 61.53 270 GLN A C 1
ATOM 1845 O O . GLN A 1 270 ? 11.303 7.257 16.759 1.00 61.53 270 GLN A O 1
ATOM 1850 N N . GLN A 1 271 ? 10.264 6.949 14.796 1.00 61.81 271 GLN A N 1
ATOM 1851 C CA . GLN A 1 271 ? 10.327 5.494 14.890 1.00 61.81 271 GLN A CA 1
ATOM 1852 C C . GLN A 1 271 ? 11.777 5.030 14.796 1.00 61.81 271 GLN A C 1
ATOM 1854 O O . GLN A 1 271 ? 12.509 5.468 13.906 1.00 61.81 271 GLN A O 1
ATOM 1859 N N . ASP A 1 272 ? 12.184 4.143 15.702 1.00 50.47 272 ASP A N 1
ATOM 1860 C CA . ASP A 1 272 ? 13.441 3.429 15.522 1.00 50.47 272 ASP A CA 1
ATOM 1861 C C . ASP A 1 272 ? 13.335 2.564 14.258 1.00 50.47 272 ASP A C 1
ATOM 1863 O O . ASP A 1 272 ? 12.254 2.051 13.967 1.00 50.47 272 ASP A O 1
ATOM 1867 N N . PRO A 1 273 ? 14.424 2.414 13.483 1.00 46.47 273 PRO A N 1
ATOM 1868 C CA . PRO A 1 273 ? 14.426 1.530 12.328 1.00 46.47 273 PRO A CA 1
ATOM 1869 C C . PRO A 1 273 ? 14.021 0.133 12.785 1.00 46.47 273 PRO A C 1
ATOM 1871 O O . PRO A 1 273 ? 14.682 -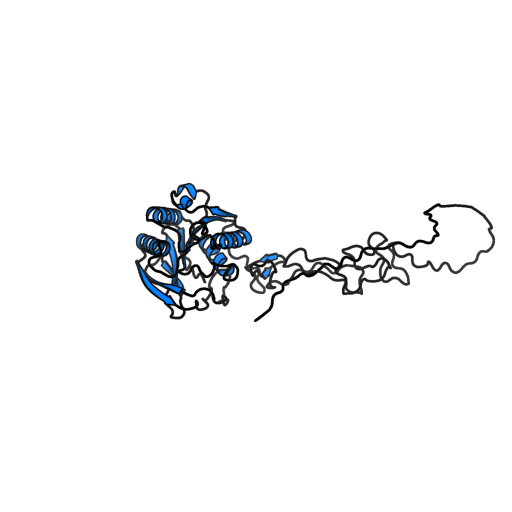0.489 13.622 1.00 46.47 273 PRO A O 1
ATOM 1874 N N . THR A 1 274 ? 12.908 -0.345 12.260 1.00 43.47 274 THR A N 1
ATOM 1875 C CA . THR A 1 274 ? 12.383 -1.653 12.595 1.00 43.47 274 THR A CA 1
ATOM 1876 C C . THR A 1 274 ? 13.089 -2.732 11.787 1.00 43.47 274 THR A C 1
ATOM 1878 O O . THR A 1 274 ? 13.654 -2.512 10.712 1.00 43.47 274 THR A O 1
ATOM 1881 N N . THR A 1 275 ? 13.155 -3.921 12.379 1.00 38.19 275 THR A N 1
ATOM 1882 C CA . THR A 1 275 ? 13.811 -5.083 11.778 1.00 38.19 275 THR A CA 1
ATOM 1883 C C . THR A 1 275 ? 12.795 -5.799 10.898 1.00 38.19 275 THR A C 1
ATOM 1885 O O . THR A 1 275 ? 11.880 -6.438 11.408 1.00 38.19 275 THR A O 1
ATOM 1888 N N . VAL A 1 276 ? 12.976 -5.689 9.582 1.00 45.31 276 VAL A N 1
ATOM 1889 C CA . VAL A 1 276 ? 12.107 -6.282 8.558 1.00 45.31 276 VAL A CA 1
ATOM 1890 C C . VAL A 1 276 ? 12.266 -7.802 8.557 1.00 45.31 276 VAL A C 1
ATOM 1892 O O . VAL A 1 276 ? 13.365 -8.293 8.309 1.00 45.31 276 VAL A O 1
ATOM 1895 N N . ASN A 1 277 ? 11.186 -8.554 8.776 1.00 37.78 277 ASN A N 1
ATOM 1896 C CA . ASN A 1 277 ? 11.142 -9.983 8.457 1.00 37.78 277 ASN A CA 1
ATOM 1897 C C . ASN A 1 277 ? 9.868 -10.283 7.668 1.00 37.78 277 ASN A C 1
ATOM 1899 O O . ASN A 1 277 ? 8.818 -10.586 8.220 1.00 37.78 277 ASN A O 1
ATOM 1903 N N . GLY A 1 278 ? 9.996 -10.221 6.349 1.00 38.09 278 GLY A N 1
ATOM 1904 C CA . GLY A 1 278 ? 8.967 -10.626 5.404 1.00 38.09 278 GLY A CA 1
ATOM 1905 C C . GLY A 1 278 ? 9.615 -11.201 4.152 1.00 38.09 278 GLY A C 1
ATOM 1906 O O . GLY A 1 278 ? 10.830 -11.351 4.069 1.00 38.09 278 GLY A O 1
ATOM 1907 N N . CYS A 1 279 ? 8.813 -11.479 3.135 1.00 40.91 279 CYS A N 1
ATOM 1908 C CA . CYS A 1 279 ? 9.259 -11.947 1.821 1.00 40.91 279 CYS A CA 1
ATOM 1909 C C . CYS A 1 279 ? 10.321 -11.061 1.124 1.00 40.91 279 CYS A C 1
ATOM 1911 O O . CYS A 1 279 ? 11.006 -11.543 0.226 1.00 40.91 279 CYS A O 1
ATOM 1913 N N . LEU A 1 280 ? 10.485 -9.800 1.546 1.00 39.28 280 LEU A N 1
ATOM 1914 C CA . LEU A 1 280 ? 11.539 -8.881 1.090 1.00 39.28 280 LEU A CA 1
ATOM 1915 C C . LEU A 1 280 ? 12.879 -9.036 1.837 1.00 39.28 280 LEU A C 1
ATOM 1917 O O . LEU A 1 280 ? 13.851 -8.371 1.492 1.00 39.28 280 LEU A O 1
ATOM 1921 N N . ALA A 1 281 ? 12.939 -9.875 2.874 1.00 34.53 281 ALA A N 1
ATOM 1922 C CA . ALA A 1 281 ? 14.086 -9.991 3.763 1.00 34.53 281 ALA A CA 1
ATOM 1923 C C . ALA A 1 281 ? 14.092 -11.343 4.505 1.00 34.53 281 ALA A C 1
ATOM 1925 O O . ALA A 1 281 ? 13.466 -11.498 5.550 1.00 34.53 281 ALA A O 1
ATOM 1926 N N . THR A 1 282 ? 14.880 -12.315 4.029 1.00 34.22 282 THR A N 1
ATOM 1927 C CA . THR A 1 282 ? 15.342 -13.444 4.876 1.00 34.22 282 THR A CA 1
ATOM 1928 C C . THR A 1 282 ? 16.504 -13.041 5.797 1.00 34.22 282 THR A C 1
ATOM 1930 O O . THR A 1 282 ? 16.994 -13.835 6.600 1.00 34.22 282 THR A O 1
ATOM 1933 N N . THR A 1 283 ? 16.975 -11.804 5.646 1.00 34.78 283 THR A N 1
ATOM 1934 C CA . THR A 1 283 ? 17.982 -11.113 6.450 1.00 34.78 283 THR A CA 1
ATOM 1935 C C . THR A 1 283 ? 17.473 -9.697 6.690 1.00 34.78 283 THR A C 1
ATOM 1937 O O . THR A 1 283 ? 17.070 -9.092 5.702 1.00 34.78 283 THR A O 1
ATOM 1940 N N . PRO A 1 284 ? 17.516 -9.154 7.921 1.00 38.06 284 PRO A N 1
ATOM 1941 C CA . PRO A 1 284 ? 17.022 -7.813 8.218 1.00 38.06 284 PRO A CA 1
ATOM 1942 C C . PRO A 1 284 ? 17.602 -6.757 7.273 1.00 38.06 284 PRO A C 1
ATOM 1944 O O . PRO A 1 284 ? 18.762 -6.365 7.408 1.00 38.06 284 PRO A O 1
ATOM 1947 N N . GLU A 1 285 ? 16.807 -6.311 6.307 1.00 37.50 285 GLU A N 1
ATOM 1948 C CA . GLU A 1 285 ? 17.102 -5.111 5.531 1.00 37.50 285 GLU A CA 1
ATOM 1949 C C . GLU A 1 285 ? 16.797 -3.917 6.438 1.00 37.50 285 GLU A C 1
ATOM 1951 O O . GLU A 1 285 ? 15.751 -3.865 7.090 1.00 37.50 285 GLU A O 1
ATOM 1956 N N . ALA A 1 286 ? 17.734 -2.978 6.546 1.00 41.31 286 ALA A N 1
ATOM 1957 C CA . ALA A 1 286 ? 17.515 -1.773 7.331 1.00 41.31 286 ALA A CA 1
ATOM 1958 C C . ALA A 1 286 ? 16.497 -0.895 6.593 1.00 41.31 286 ALA A C 1
ATOM 1960 O O . ALA A 1 286 ? 16.856 -0.197 5.644 1.00 41.31 286 ALA A O 1
ATOM 1961 N N . ALA A 1 287 ? 15.233 -0.924 7.020 1.00 47.25 287 ALA A N 1
ATOM 1962 C CA . ALA A 1 287 ? 14.257 0.047 6.553 1.00 47.25 287 ALA A CA 1
ATOM 1963 C C . ALA A 1 287 ? 14.731 1.459 6.951 1.00 47.25 287 ALA A C 1
ATOM 1965 O O . ALA A 1 287 ? 15.248 1.650 8.062 1.00 47.25 287 ALA A O 1
ATOM 1966 N N . PRO A 1 288 ? 14.610 2.462 6.062 1.00 50.38 288 PRO A N 1
ATOM 1967 C CA . PRO A 1 288 ? 14.914 3.831 6.437 1.00 50.38 288 PRO A CA 1
ATOM 1968 C C . PRO A 1 288 ? 14.013 4.246 7.603 1.00 50.38 288 PRO A C 1
ATOM 1970 O O . PRO A 1 288 ? 12.823 3.949 7.621 1.00 50.38 288 PRO A O 1
ATOM 1973 N N . THR A 1 289 ? 14.584 4.956 8.577 1.00 56.62 289 THR A N 1
ATOM 1974 C CA . THR A 1 289 ? 13.831 5.585 9.667 1.00 56.62 289 THR A CA 1
ATOM 1975 C C . THR A 1 289 ? 12.644 6.364 9.096 1.00 56.62 289 THR A C 1
ATOM 1977 O O . THR A 1 289 ? 12.845 7.240 8.248 1.00 56.62 289 THR A O 1
ATOM 1980 N N . LEU A 1 290 ? 11.426 6.110 9.588 1.00 61.53 290 LEU A N 1
ATOM 1981 C CA . LEU A 1 290 ? 10.256 6.926 9.259 1.00 61.53 290 LEU A CA 1
ATOM 1982 C C . LEU A 1 290 ? 10.424 8.309 9.899 1.00 61.53 290 LEU A C 1
ATOM 1984 O O . LEU A 1 290 ? 10.035 8.568 11.037 1.00 61.53 290 LEU A O 1
ATOM 1988 N N . THR A 1 291 ? 11.078 9.216 9.174 1.00 61.06 291 THR A N 1
ATOM 1989 C CA . THR A 1 291 ? 11.506 10.512 9.728 1.00 61.06 291 THR A CA 1
ATOM 1990 C C . THR A 1 291 ? 10.354 11.454 10.077 1.00 61.06 291 THR A C 1
ATOM 1992 O O . THR A 1 291 ? 10.559 12.395 10.853 1.00 61.06 291 THR A O 1
ATOM 1995 N N . ALA A 1 292 ? 9.169 11.192 9.521 1.00 66.19 292 ALA A N 1
ATOM 1996 C CA . ALA A 1 292 ? 7.937 11.934 9.756 1.00 66.19 292 ALA A CA 1
ATOM 1997 C C . ALA A 1 292 ? 7.120 11.407 10.944 1.00 66.19 292 ALA A C 1
ATOM 1999 O O . ALA A 1 292 ? 6.130 12.033 11.295 1.00 66.19 292 ALA A O 1
ATOM 2000 N N . TYR A 1 293 ? 7.539 10.307 11.578 1.00 68.56 293 TYR A N 1
ATOM 2001 C CA . TYR A 1 293 ? 6.826 9.736 12.714 1.00 68.56 293 TYR A CA 1
ATOM 2002 C C . TYR A 1 293 ? 7.139 10.551 13.978 1.00 68.56 293 TYR A C 1
ATOM 2004 O O . TYR A 1 293 ? 8.085 10.250 14.694 1.00 68.56 293 TYR A O 1
ATOM 2012 N N . TRP A 1 294 ? 6.484 11.687 14.204 1.00 69.69 294 TRP A N 1
ATOM 2013 C CA . TRP A 1 294 ? 6.872 12.601 15.294 1.00 69.69 294 TRP A CA 1
ATOM 2014 C C . TRP A 1 294 ? 6.151 12.303 16.604 1.00 69.69 294 TRP A C 1
ATOM 2016 O O . TRP A 1 294 ? 6.692 12.578 17.685 1.00 69.69 294 TRP A O 1
ATOM 2026 N N . TYR A 1 295 ? 4.942 11.753 16.505 1.00 82.19 295 TYR A N 1
ATOM 2027 C CA . TYR A 1 295 ? 4.065 11.492 17.632 1.00 82.19 295 TYR A CA 1
ATOM 2028 C C . TYR A 1 295 ? 3.313 10.181 17.420 1.00 82.19 295 TYR A C 1
ATOM 2030 O O . TYR A 1 295 ? 2.821 9.909 16.339 1.00 82.19 295 TYR A O 1
ATOM 2038 N N . ALA A 1 296 ? 3.167 9.391 18.478 1.00 85.44 296 ALA A N 1
ATOM 2039 C CA . ALA A 1 296 ? 2.511 8.089 18.405 1.00 85.44 296 ALA A CA 1
ATOM 2040 C C . ALA A 1 296 ? 1.590 7.870 19.599 1.00 85.44 296 ALA A C 1
ATOM 2042 O O . ALA A 1 296 ? 1.786 8.467 20.661 1.00 85.44 296 ALA A O 1
ATOM 2043 N N . CYS A 1 297 ? 0.654 6.936 19.469 1.00 89.94 297 CYS A N 1
ATOM 2044 C CA . CYS A 1 297 ? -0.013 6.338 20.622 1.00 89.94 297 CYS A CA 1
ATOM 2045 C C . CYS A 1 297 ? 0.640 5.011 20.974 1.00 89.94 297 CYS A C 1
ATOM 2047 O O . CYS A 1 297 ? 0.850 4.177 20.105 1.00 89.94 297 CYS A O 1
ATOM 2049 N N . THR A 1 298 ? 0.884 4.772 22.256 1.00 91.88 298 THR A N 1
ATOM 2050 C CA . THR A 1 298 ? 1.315 3.462 22.737 1.00 91.88 298 THR A CA 1
ATOM 2051 C C . THR A 1 298 ? 0.156 2.693 23.332 1.00 91.88 298 THR A C 1
ATOM 2053 O O . THR A 1 298 ? -0.748 3.263 23.954 1.00 91.88 298 THR A O 1
ATOM 2056 N N . GLY A 1 299 ? 0.196 1.377 23.171 1.00 92.88 299 GLY A N 1
ATOM 2057 C CA . GLY A 1 299 ? -0.811 0.467 23.696 1.00 92.88 299 GLY A CA 1
ATOM 2058 C C . GLY A 1 299 ? -0.192 -0.805 24.254 1.00 92.88 299 GLY A C 1
ATOM 2059 O O . GLY A 1 299 ? 0.941 -1.164 23.939 1.00 92.88 299 GLY A O 1
ATOM 2060 N N . THR A 1 300 ? -0.953 -1.497 25.090 1.00 93.69 300 THR A N 1
ATOM 2061 C CA . THR A 1 300 ? -0.671 -2.879 25.468 1.00 93.69 300 THR A CA 1
ATOM 2062 C C . THR A 1 300 ? -1.693 -3.786 24.805 1.00 93.69 300 THR A C 1
ATOM 2064 O O . THR A 1 300 ? -2.877 -3.458 24.726 1.00 93.69 300 THR A O 1
ATOM 2067 N N . ALA A 1 301 ? -1.218 -4.927 24.319 1.00 92.75 301 ALA A N 1
ATOM 2068 C CA . ALA A 1 301 ? -2.034 -5.948 23.689 1.00 92.75 301 ALA A CA 1
ATOM 2069 C C . ALA A 1 301 ? -1.627 -7.319 24.236 1.00 92.75 301 ALA A C 1
ATOM 2071 O O . ALA A 1 301 ? -0.436 -7.608 24.353 1.00 92.75 301 ALA A O 1
ATOM 2072 N N . THR A 1 302 ? -2.601 -8.156 24.581 1.00 91.56 302 THR A N 1
ATOM 2073 C CA . THR A 1 302 ? -2.381 -9.573 24.897 1.00 91.56 302 THR A CA 1
ATOM 2074 C C . THR A 1 302 ? -3.452 -10.418 24.232 1.00 91.56 302 THR A C 1
ATOM 2076 O O . THR A 1 302 ? -4.633 -10.096 24.345 1.00 91.56 302 THR A O 1
ATOM 2079 N N . GLY A 1 303 ? -3.059 -11.514 23.602 1.00 86.50 303 GLY A N 1
ATOM 2080 C CA . GLY A 1 303 ? -3.953 -12.439 22.913 1.00 86.50 303 GLY A CA 1
ATOM 2081 C C . GLY A 1 303 ? -3.166 -13.207 21.861 1.00 86.50 303 GLY A C 1
ATOM 2082 O O . GLY A 1 303 ? -2.160 -12.701 21.374 1.00 86.50 303 GLY A O 1
ATOM 2083 N N . ASP A 1 304 ? -3.613 -14.414 21.524 1.00 84.81 304 ASP A N 1
ATOM 2084 C CA . ASP A 1 304 ? -2.913 -15.268 20.552 1.00 84.81 304 ASP A CA 1
ATOM 2085 C C . ASP A 1 304 ? -3.093 -14.777 19.104 1.00 84.81 304 ASP A C 1
ATOM 2087 O O . ASP A 1 304 ? -2.423 -15.257 18.201 1.00 84.81 304 ASP A O 1
ATOM 2091 N N . ASN A 1 305 ? -4.005 -13.827 18.879 1.00 86.25 305 ASN A N 1
ATOM 2092 C CA . ASN A 1 305 ? -4.364 -13.306 17.566 1.00 86.25 305 ASN A CA 1
ATOM 2093 C C . ASN A 1 305 ? -3.986 -11.832 17.356 1.00 86.25 305 ASN A C 1
ATOM 2095 O O . ASN A 1 305 ? -4.489 -11.216 16.421 1.00 86.25 305 ASN A O 1
ATOM 2099 N N . ILE A 1 306 ? -3.159 -11.243 18.225 1.00 88.88 306 ILE A N 1
ATOM 2100 C CA . ILE A 1 306 ? -2.672 -9.870 18.063 1.00 88.88 306 ILE A CA 1
ATOM 2101 C C . ILE A 1 306 ? -1.162 -9.803 18.267 1.00 88.88 306 ILE A C 1
ATOM 2103 O O . ILE A 1 306 ? -0.628 -10.273 19.271 1.00 88.88 306 ILE A O 1
ATOM 2107 N N . GLU A 1 307 ? -0.481 -9.161 17.330 1.00 86.44 307 GLU A N 1
ATOM 2108 C CA . GLU A 1 307 ? 0.971 -9.046 17.306 1.00 86.44 307 GLU A CA 1
ATOM 2109 C C . GLU A 1 307 ? 1.390 -7.582 17.223 1.00 86.44 307 GLU A C 1
ATOM 2111 O O . GLU A 1 307 ? 0.702 -6.746 16.633 1.00 86.44 307 GLU A O 1
ATOM 2116 N N . VAL A 1 308 ? 2.520 -7.261 17.852 1.00 85.00 308 VAL A N 1
ATOM 2117 C CA . VAL A 1 308 ? 3.150 -5.943 17.740 1.00 85.00 308 VAL A CA 1
ATOM 2118 C C . VAL A 1 308 ? 3.995 -5.936 16.478 1.00 85.00 308 VAL A C 1
ATOM 2120 O O . VAL A 1 308 ? 4.881 -6.777 16.346 1.00 85.00 308 VAL A O 1
ATOM 2123 N N . ILE A 1 309 ? 3.746 -4.967 15.602 1.00 78.62 309 ILE A N 1
ATOM 2124 C CA . ILE A 1 309 ? 4.519 -4.789 14.364 1.00 78.62 309 ILE A CA 1
ATOM 2125 C C . ILE A 1 309 ? 5.483 -3.610 14.453 1.00 78.62 309 ILE A C 1
ATOM 2127 O O . ILE A 1 309 ? 6.609 -3.704 13.992 1.00 78.62 309 ILE A O 1
ATOM 2131 N N . HIS A 1 310 ? 5.106 -2.558 15.184 1.00 77.94 310 HIS A N 1
ATOM 2132 C CA . HIS A 1 310 ? 5.938 -1.372 15.349 1.00 77.94 310 HIS A CA 1
ATOM 2133 C C . HIS A 1 310 ? 6.199 -1.048 16.812 1.00 77.94 310 HIS A C 1
ATOM 2135 O O . HIS A 1 310 ? 5.299 -1.125 17.658 1.00 77.94 310 HIS A O 1
ATOM 2141 N N . THR A 1 311 ? 7.408 -0.561 17.090 1.00 79.38 311 THR A N 1
ATOM 2142 C CA . THR A 1 311 ? 7.797 -0.032 18.401 1.00 79.38 311 THR A CA 1
ATOM 2143 C C . THR A 1 311 ? 8.401 1.362 18.290 1.00 79.38 311 THR A C 1
ATOM 2145 O O . THR A 1 311 ? 9.176 1.647 17.380 1.00 79.38 311 THR A O 1
ATOM 2148 N N . ALA A 1 312 ? 8.085 2.228 19.250 1.00 76.44 312 ALA A N 1
ATOM 2149 C CA . ALA A 1 312 ? 8.784 3.492 19.454 1.00 76.44 312 ALA A CA 1
ATOM 2150 C C . ALA A 1 312 ? 10.229 3.242 19.942 1.00 76.44 312 ALA A C 1
ATOM 2152 O O . ALA A 1 312 ? 10.533 2.136 20.395 1.00 76.44 312 ALA A O 1
ATOM 2153 N N . PRO A 1 313 ? 11.114 4.259 19.954 1.00 69.56 313 PRO A N 1
ATOM 2154 C CA . PRO A 1 313 ? 12.502 4.084 20.395 1.00 69.56 313 PRO A CA 1
ATOM 2155 C C . PRO A 1 313 ? 12.703 3.589 21.830 1.00 69.56 313 PRO A C 1
ATOM 2157 O O . PRO A 1 313 ? 13.754 3.054 22.179 1.00 69.56 313 PRO A O 1
ATOM 2160 N N . GLY A 1 314 ? 11.711 3.777 22.703 1.00 73.94 314 GLY A N 1
ATOM 2161 C CA . GLY A 1 314 ? 11.729 3.228 24.061 1.00 73.94 314 GLY A CA 1
ATOM 2162 C C . GLY A 1 314 ? 11.300 1.756 24.137 1.00 73.94 314 GLY A C 1
ATOM 2163 O O . GLY A 1 314 ? 11.289 1.182 25.227 1.00 73.94 314 GLY A O 1
ATOM 2164 N N . GLY A 1 315 ? 10.976 1.133 22.999 1.00 79.31 315 GLY A N 1
ATOM 2165 C CA . GLY A 1 315 ? 10.456 -0.229 22.890 1.00 79.31 315 GLY A CA 1
ATOM 2166 C C . GLY A 1 315 ? 8.945 -0.339 23.110 1.00 79.31 315 GLY A C 1
ATOM 2167 O O . GLY A 1 315 ? 8.416 -1.449 23.156 1.00 79.31 315 GLY A O 1
ATOM 2168 N N . GLU A 1 316 ? 8.231 0.777 23.273 1.00 86.06 316 GLU A N 1
ATOM 2169 C CA . GLU A 1 316 ? 6.783 0.760 23.458 1.00 86.06 316 GLU A CA 1
ATOM 2170 C C . GLU A 1 316 ? 6.051 0.423 22.146 1.00 86.06 316 GLU A C 1
ATOM 2172 O O . GLU A 1 316 ? 6.346 1.042 21.123 1.00 86.06 316 GLU A O 1
ATOM 2177 N N . PRO A 1 317 ? 5.064 -0.493 22.147 1.00 87.56 317 PRO A N 1
ATOM 2178 C CA . PRO A 1 317 ? 4.287 -0.823 20.953 1.00 87.56 317 PRO A CA 1
ATOM 2179 C C . PRO A 1 317 ? 3.456 0.354 20.437 1.00 87.56 317 PRO A C 1
ATOM 2181 O O . PRO A 1 317 ? 2.750 0.997 21.218 1.00 87.56 317 PRO A O 1
ATOM 2184 N N . ILE A 1 318 ? 3.509 0.595 19.128 1.00 87.38 318 ILE A N 1
ATOM 2185 C CA . ILE A 1 318 ? 2.838 1.711 18.432 1.00 87.38 318 ILE A CA 1
ATOM 2186 C C . ILE A 1 318 ? 2.150 1.287 17.123 1.00 87.38 318 ILE A C 1
ATOM 2188 O O . ILE A 1 318 ? 1.644 2.139 16.394 1.00 87.38 318 ILE A O 1
ATOM 2192 N N . GLY A 1 319 ? 2.126 -0.008 16.821 1.00 89.38 319 GLY A N 1
ATOM 2193 C CA . GLY A 1 319 ? 1.431 -0.578 15.672 1.00 89.38 319 GLY A CA 1
ATOM 2194 C C . GLY A 1 319 ? 1.174 -2.061 15.897 1.00 89.38 319 GLY A C 1
ATOM 2195 O O . GLY A 1 319 ? 1.947 -2.727 16.597 1.00 89.38 319 GLY A O 1
ATOM 2196 N N . TRP A 1 320 ? 0.084 -2.572 15.328 1.00 90.88 320 TRP A N 1
ATOM 2197 C CA . TRP A 1 320 ? -0.363 -3.947 15.549 1.00 90.88 320 TRP A CA 1
ATOM 2198 C C . TRP A 1 320 ? -0.908 -4.613 14.289 1.00 90.88 320 TRP A C 1
ATOM 2200 O O . TRP A 1 320 ? -1.511 -3.967 13.432 1.00 90.88 320 TRP A O 1
ATOM 2210 N N . SER A 1 321 ? -0.765 -5.936 14.242 1.00 90.38 321 SER A N 1
ATOM 2211 C CA . SER A 1 321 ? -1.516 -6.814 13.350 1.00 90.38 321 SER A CA 1
ATOM 2212 C C . SER A 1 321 ? -2.492 -7.648 14.175 1.00 90.38 321 SER A C 1
ATOM 2214 O O . SER A 1 321 ? -2.103 -8.260 15.166 1.00 90.38 321 SER A O 1
ATOM 2216 N N . LEU A 1 322 ? -3.768 -7.642 13.798 1.00 91.75 322 LEU A N 1
ATOM 2217 C CA . LEU A 1 322 ? -4.840 -8.401 14.435 1.00 91.75 322 LEU A CA 1
ATOM 2218 C C . LEU A 1 322 ? -5.406 -9.414 13.439 1.00 91.75 322 LEU A C 1
ATOM 2220 O O . LEU A 1 322 ? -5.916 -9.038 12.382 1.00 91.75 322 LEU A O 1
ATOM 2224 N N . CYS A 1 323 ? -5.381 -10.684 13.816 1.00 89.56 323 CYS A N 1
ATOM 2225 C CA . CYS A 1 323 ? -5.924 -11.795 13.051 1.00 89.56 323 CYS A CA 1
ATOM 2226 C C . CYS A 1 323 ? -7.349 -12.142 13.504 1.00 89.56 323 CYS A C 1
ATOM 2228 O O . CYS A 1 323 ? -7.644 -12.248 14.698 1.00 89.56 323 CYS A O 1
ATOM 2230 N N . PHE A 1 324 ? -8.234 -12.361 12.534 1.00 89.94 324 PHE A N 1
ATOM 2231 C CA . PHE A 1 324 ? -9.617 -12.758 12.767 1.00 89.94 324 PHE A CA 1
ATOM 2232 C C . PHE A 1 324 ? -9.755 -14.281 12.679 1.00 89.94 324 PHE A C 1
ATOM 2234 O O . PHE A 1 324 ? -9.220 -14.894 11.746 1.00 89.94 324 PHE A O 1
ATOM 2241 N N . PRO A 1 325 ? -10.527 -14.912 13.581 1.00 74.19 325 PRO A N 1
ATOM 2242 C CA . PRO A 1 325 ? -10.875 -16.323 13.458 1.00 74.19 325 PRO A CA 1
ATOM 2243 C C . PRO A 1 325 ? -11.639 -16.580 12.146 1.00 74.19 325 PRO A C 1
ATOM 2245 O O . PRO A 1 325 ? -12.821 -16.266 12.040 1.00 74.19 325 PRO A O 1
ATOM 2248 N N . GLY A 1 326 ? -10.970 -17.149 11.137 1.00 70.56 326 GLY A N 1
ATOM 2249 C CA . GLY A 1 326 ? -11.562 -17.391 9.812 1.00 70.56 326 GLY A CA 1
ATOM 2250 C C . GLY A 1 326 ? -10.771 -16.852 8.617 1.00 70.56 326 GLY A C 1
ATOM 2251 O O . GLY A 1 326 ? -11.195 -17.096 7.491 1.00 70.56 326 GLY A O 1
ATOM 2252 N N . GLY A 1 327 ? -9.625 -16.194 8.842 1.00 76.19 327 GLY A N 1
ATOM 2253 C CA . GLY A 1 327 ? -8.680 -15.836 7.774 1.00 76.19 327 GLY A CA 1
ATOM 2254 C C . GLY A 1 327 ? -8.758 -14.384 7.297 1.00 76.19 327 GLY A C 1
ATOM 2255 O O . GLY A 1 327 ? -8.576 -14.128 6.113 1.00 76.19 327 GLY A O 1
ATOM 2256 N N . GLY A 1 328 ? -9.082 -13.449 8.194 1.00 89.12 328 GLY A N 1
ATOM 2257 C CA . GLY A 1 328 ? -9.060 -12.006 7.934 1.00 89.12 328 GLY A CA 1
ATOM 2258 C C . GLY A 1 328 ? -8.033 -11.282 8.798 1.00 89.12 328 GLY A C 1
ATOM 2259 O O . GLY A 1 328 ? -7.595 -11.814 9.820 1.00 89.12 328 GLY A O 1
ATOM 2260 N N . LYS A 1 329 ? -7.659 -10.054 8.426 1.00 90.00 329 LYS A N 1
ATOM 2261 C CA . LYS A 1 329 ? -6.576 -9.328 9.109 1.00 90.00 329 LYS A CA 1
ATOM 2262 C C . LYS A 1 329 ? -6.817 -7.824 9.149 1.00 90.00 329 LYS A C 1
ATOM 2264 O O . LYS A 1 329 ? -7.198 -7.234 8.142 1.00 90.00 329 LYS A O 1
ATOM 2269 N N . VAL A 1 330 ? -6.541 -7.198 10.291 1.00 94.81 330 VAL A N 1
ATOM 2270 C CA . VAL A 1 330 ? -6.476 -5.738 10.443 1.00 94.81 330 VAL A CA 1
ATOM 2271 C C . VAL A 1 330 ? -5.051 -5.350 10.814 1.00 94.81 330 VAL A C 1
ATOM 2273 O O . VAL A 1 330 ? -4.529 -5.804 11.827 1.00 94.81 330 VAL A O 1
ATOM 2276 N N . ILE A 1 331 ? -4.433 -4.492 10.011 1.00 93.31 331 ILE A N 1
ATOM 2277 C CA . ILE A 1 331 ? -3.143 -3.865 10.308 1.00 93.31 331 ILE A CA 1
ATOM 2278 C C . ILE A 1 331 ? -3.392 -2.408 10.689 1.00 93.31 331 ILE A C 1
ATOM 2280 O O . ILE A 1 331 ? -4.200 -1.727 10.052 1.00 93.31 331 ILE A O 1
ATOM 2284 N N . PHE A 1 332 ? -2.717 -1.947 11.740 1.00 93.31 332 PHE A N 1
ATOM 2285 C CA . PHE A 1 332 ? -2.936 -0.634 12.331 1.00 93.31 332 PHE A CA 1
ATOM 2286 C C . PHE A 1 332 ? -1.632 0.033 12.767 1.00 93.31 332 PHE A C 1
ATOM 2288 O O . PHE A 1 332 ? -0.866 -0.558 13.528 1.00 93.31 332 PHE A O 1
ATOM 2295 N N . ASP A 1 333 ? -1.468 1.302 12.390 1.00 89.50 333 ASP A N 1
ATOM 2296 C CA . ASP A 1 333 ? -0.369 2.178 12.816 1.00 89.50 333 ASP A CA 1
ATOM 2297 C C . ASP A 1 333 ? -0.905 3.422 13.516 1.00 89.50 333 ASP A C 1
ATOM 2299 O O . ASP A 1 333 ? -2.015 3.866 13.241 1.00 89.50 333 ASP A O 1
ATOM 2303 N N . THR A 1 334 ? -0.126 4.009 14.423 1.00 88.88 334 THR A N 1
ATOM 2304 C CA . THR A 1 334 ? -0.590 5.106 15.299 1.00 88.88 334 THR A CA 1
ATOM 2305 C C . THR A 1 334 ? -0.168 6.504 14.870 1.00 88.88 334 THR A C 1
ATOM 2307 O O . THR A 1 334 ? -0.409 7.451 15.616 1.00 88.88 334 THR A O 1
ATOM 2310 N N . ASP A 1 335 ? 0.455 6.653 13.709 1.00 85.25 335 ASP A N 1
ATOM 2311 C CA . ASP A 1 335 ? 0.814 7.948 13.138 1.00 85.25 335 ASP A CA 1
ATOM 2312 C C . ASP A 1 335 ? 0.503 7.903 11.645 1.00 85.25 335 ASP A C 1
ATOM 2314 O O . ASP A 1 335 ? 0.806 6.923 10.969 1.00 85.25 335 ASP A O 1
ATOM 2318 N N . GLN A 1 336 ? -0.122 8.954 11.133 1.00 87.06 336 GLN A N 1
ATOM 2319 C CA . GLN A 1 336 ? -0.418 9.106 9.710 1.00 87.06 336 GLN A CA 1
ATOM 2320 C C . GLN A 1 336 ? 0.652 9.913 8.965 1.00 87.06 336 GLN A C 1
ATOM 2322 O O . GLN A 1 336 ? 0.650 9.975 7.733 1.00 87.06 336 GLN A O 1
ATOM 2327 N N . ASP A 1 337 ? 1.573 10.551 9.686 1.00 84.56 337 ASP A N 1
ATOM 2328 C CA . ASP A 1 337 ? 2.527 11.492 9.113 1.00 84.56 337 ASP A CA 1
ATOM 2329 C C . ASP A 1 337 ? 3.542 10.817 8.184 1.00 84.56 337 ASP A C 1
ATOM 2331 O O . ASP A 1 337 ? 4.022 11.472 7.254 1.00 84.56 337 ASP A O 1
ATOM 2335 N N . PHE A 1 338 ? 3.770 9.503 8.328 1.00 80.31 338 PHE A N 1
ATOM 2336 C CA . PHE A 1 338 ? 4.616 8.704 7.427 1.00 80.31 338 PHE A CA 1
ATOM 2337 C C . PHE A 1 338 ? 4.125 8.676 5.968 1.00 80.31 338 PHE A C 1
ATOM 2339 O O . PHE A 1 338 ? 4.888 8.344 5.071 1.00 80.31 338 PHE A O 1
ATOM 2346 N N . ILE A 1 339 ? 2.876 9.064 5.698 1.00 85.44 339 ILE A N 1
ATOM 2347 C CA . ILE A 1 339 ? 2.337 9.192 4.332 1.00 85.44 339 ILE A CA 1
ATOM 2348 C C . ILE A 1 339 ? 1.624 10.518 4.099 1.00 85.44 339 ILE A C 1
ATOM 2350 O O . ILE A 1 339 ? 0.994 10.725 3.066 1.00 85.44 339 ILE A O 1
ATOM 2354 N N . ARG A 1 340 ? 1.688 11.476 5.027 1.00 81.44 340 ARG A N 1
ATOM 2355 C CA . ARG A 1 340 ? 0.920 12.725 4.884 1.00 81.44 340 ARG A CA 1
ATOM 2356 C C . ARG A 1 340 ? 1.360 13.562 3.680 1.00 81.44 340 ARG A C 1
ATOM 2358 O O . ARG A 1 340 ? 0.567 14.329 3.138 1.00 81.44 340 ARG A O 1
ATOM 2365 N N . THR A 1 341 ? 2.616 13.431 3.251 1.00 78.50 341 THR A N 1
ATOM 2366 C CA . THR A 1 341 ? 3.172 14.175 2.111 1.00 78.50 341 THR A CA 1
ATOM 2367 C C . THR A 1 341 ? 4.007 13.268 1.210 1.00 78.50 341 THR A C 1
ATOM 2369 O O . THR A 1 341 ? 4.625 12.344 1.733 1.00 78.50 341 THR A O 1
ATOM 2372 N N . PRO A 1 342 ? 4.159 13.580 -0.093 1.00 70.69 342 PRO A N 1
ATOM 2373 C CA . PRO A 1 342 ? 4.999 12.788 -0.996 1.00 70.69 342 PRO A CA 1
ATOM 2374 C C . PRO A 1 342 ? 6.456 12.635 -0.536 1.00 70.69 342 PRO A C 1
ATOM 2376 O O . PRO A 1 342 ? 7.100 11.653 -0.870 1.00 70.69 342 PRO A O 1
ATOM 2379 N N . ALA A 1 343 ? 6.978 13.604 0.225 1.00 68.12 343 ALA A N 1
ATOM 2380 C CA . ALA A 1 343 ? 8.335 13.557 0.773 1.00 68.12 343 ALA A CA 1
ATOM 2381 C C . ALA A 1 343 ? 8.449 12.721 2.060 1.00 68.12 343 ALA A C 1
ATOM 2383 O O . ALA A 1 343 ? 9.552 12.332 2.428 1.00 68.12 343 ALA A O 1
ATOM 2384 N N . ALA A 1 344 ? 7.332 12.503 2.757 1.00 65.69 344 ALA A N 1
ATOM 2385 C CA . ALA A 1 344 ? 7.256 11.615 3.914 1.00 65.69 344 ALA A CA 1
ATOM 2386 C C . ALA A 1 344 ? 6.936 10.172 3.501 1.00 65.69 344 ALA A C 1
ATOM 2388 O O . ALA A 1 344 ? 7.338 9.259 4.213 1.00 65.69 344 ALA A O 1
ATOM 2389 N N . ASN A 1 345 ? 6.257 10.006 2.356 1.00 68.94 345 ASN A N 1
ATOM 2390 C CA . ASN A 1 345 ? 5.827 8.733 1.793 1.00 68.94 345 ASN A CA 1
ATOM 2391 C C . ASN A 1 345 ? 6.915 7.666 1.894 1.00 68.94 345 ASN A C 1
ATOM 2393 O O . ASN A 1 345 ? 8.046 7.884 1.455 1.00 68.94 345 ASN A O 1
ATOM 2397 N N . THR A 1 346 ? 6.541 6.500 2.411 1.00 71.00 346 THR A N 1
ATOM 2398 C CA . THR A 1 346 ? 7.414 5.326 2.468 1.00 71.00 346 THR A CA 1
ATOM 2399 C C . THR A 1 346 ? 6.761 4.180 1.687 1.00 71.00 346 THR A C 1
ATOM 2401 O O . THR A 1 346 ? 6.086 3.331 2.278 1.00 71.00 346 THR A O 1
ATOM 2404 N N . PRO A 1 347 ? 6.904 4.156 0.346 1.00 73.12 347 PRO A N 1
ATOM 2405 C CA . PRO A 1 347 ? 6.268 3.159 -0.513 1.00 73.12 347 PRO A CA 1
ATOM 2406 C C . PRO A 1 347 ? 6.561 1.712 -0.106 1.00 73.12 347 PRO A C 1
ATOM 2408 O O . PRO A 1 347 ? 5.700 0.849 -0.239 1.00 73.12 347 PRO A O 1
ATOM 2411 N N . GLU A 1 348 ? 7.756 1.439 0.418 1.00 69.25 348 GLU A N 1
ATOM 2412 C CA . GLU A 1 348 ? 8.181 0.122 0.901 1.00 69.25 348 GLU A CA 1
ATOM 2413 C C . GLU A 1 348 ? 7.288 -0.367 2.043 1.00 69.25 348 GLU A C 1
ATOM 2415 O O . GLU A 1 348 ? 6.796 -1.496 2.007 1.00 69.25 348 GLU A O 1
ATOM 2420 N N . HIS A 1 349 ? 7.035 0.509 3.019 1.00 74.06 349 HIS A N 1
ATOM 2421 C CA . HIS A 1 349 ? 6.180 0.227 4.170 1.00 74.06 349 HIS A CA 1
ATOM 2422 C C . HIS A 1 349 ? 4.759 -0.123 3.728 1.00 74.06 349 HIS A C 1
ATOM 2424 O O . HIS A 1 349 ? 4.200 -1.162 4.075 1.00 74.06 349 HIS A O 1
ATOM 2430 N N . MET A 1 350 ? 4.205 0.718 2.859 1.00 82.44 350 MET A N 1
ATOM 2431 C CA . MET A 1 350 ? 2.858 0.554 2.320 1.00 82.44 350 MET A CA 1
ATOM 2432 C C . MET A 1 350 ? 2.713 -0.729 1.497 1.00 82.44 350 MET A C 1
ATOM 2434 O O . MET A 1 350 ? 1.708 -1.428 1.617 1.00 82.44 350 MET A O 1
ATOM 2438 N N . ARG A 1 351 ? 3.716 -1.086 0.685 1.00 76.50 351 ARG A N 1
ATOM 2439 C CA . ARG A 1 351 ? 3.721 -2.356 -0.060 1.00 76.50 351 ARG A CA 1
ATOM 2440 C C . ARG A 1 351 ? 3.737 -3.561 0.875 1.00 76.50 351 ARG A C 1
ATOM 2442 O O . ARG A 1 351 ? 2.991 -4.503 0.626 1.00 76.50 351 ARG A O 1
ATOM 2449 N N . ASN A 1 352 ? 4.527 -3.524 1.948 1.00 74.25 352 ASN A N 1
ATOM 2450 C CA . ASN A 1 352 ? 4.562 -4.610 2.932 1.00 74.25 352 ASN A CA 1
ATOM 2451 C C . ASN A 1 352 ? 3.202 -4.811 3.593 1.00 74.25 352 ASN A C 1
ATOM 2453 O O . ASN A 1 352 ? 2.730 -5.943 3.696 1.00 74.25 352 ASN A O 1
ATOM 2457 N N . ILE A 1 353 ? 2.539 -3.712 3.956 1.00 82.44 353 ILE A N 1
ATOM 2458 C CA . ILE A 1 353 ? 1.164 -3.748 4.451 1.00 82.44 353 ILE A CA 1
ATOM 2459 C C . ILE A 1 353 ? 0.244 -4.403 3.411 1.00 82.44 353 ILE A C 1
ATOM 2461 O O . ILE A 1 353 ? -0.458 -5.353 3.743 1.00 82.44 353 ILE A O 1
ATOM 2465 N N . LEU A 1 354 ? 0.266 -3.958 2.149 1.00 85.25 354 LEU A N 1
ATOM 2466 C CA . LEU A 1 354 ? -0.593 -4.518 1.094 1.00 85.25 354 LEU A CA 1
ATOM 2467 C C . LEU A 1 354 ? -0.358 -6.016 0.878 1.00 85.25 354 LEU A C 1
ATOM 2469 O O . LEU A 1 354 ? -1.320 -6.764 0.732 1.00 85.25 354 LEU A O 1
ATOM 2473 N N . VAL A 1 355 ? 0.896 -6.466 0.909 1.00 77.44 355 VAL A N 1
ATOM 2474 C CA . VAL A 1 355 ? 1.248 -7.886 0.807 1.00 77.44 355 VAL A CA 1
ATOM 2475 C C . VAL A 1 355 ? 0.687 -8.678 1.987 1.00 77.44 355 VAL A C 1
ATOM 2477 O O . VAL A 1 355 ? 0.018 -9.689 1.782 1.00 77.44 355 VAL A O 1
ATOM 2480 N N . ALA A 1 356 ? 0.894 -8.208 3.217 1.00 77.19 356 ALA A N 1
ATOM 2481 C CA . ALA A 1 356 ? 0.392 -8.899 4.402 1.00 77.19 356 ALA A CA 1
ATOM 2482 C C . ALA A 1 356 ? -1.142 -8.928 4.476 1.00 77.19 356 ALA A C 1
ATOM 2484 O O . ALA A 1 356 ? -1.706 -9.852 5.070 1.00 77.19 356 ALA A O 1
ATOM 2485 N N . LEU A 1 357 ? -1.810 -7.931 3.886 1.00 87.12 357 LEU A N 1
ATOM 2486 C CA . LEU A 1 357 ? -3.266 -7.875 3.748 1.00 87.12 357 LEU A CA 1
ATOM 2487 C C . LEU A 1 357 ? -3.797 -8.749 2.610 1.00 87.12 357 LEU A C 1
ATOM 2489 O O . LEU A 1 357 ? -4.895 -9.281 2.739 1.00 87.12 357 LEU A O 1
ATOM 2493 N N . ALA A 1 358 ? -3.043 -8.930 1.524 1.00 84.31 358 ALA A N 1
ATOM 2494 C CA . ALA A 1 358 ? -3.388 -9.885 0.470 1.00 84.31 358 ALA A CA 1
ATOM 2495 C C . ALA A 1 358 ? -3.319 -11.335 0.980 1.00 84.31 358 ALA A C 1
ATOM 2497 O O . ALA A 1 358 ? -4.105 -12.182 0.554 1.00 84.31 358 ALA A O 1
ATOM 2498 N N . ASP A 1 359 ? -2.432 -11.598 1.944 1.00 77.12 359 ASP A N 1
ATOM 2499 C CA . ASP A 1 359 ? -2.333 -12.866 2.667 1.00 77.12 359 ASP A CA 1
ATOM 2500 C C . ASP A 1 359 ? -3.122 -12.862 3.993 1.00 77.12 359 ASP A C 1
ATOM 2502 O O . ASP A 1 359 ? -2.680 -13.356 5.035 1.00 77.12 359 ASP A O 1
ATOM 2506 N N . ALA A 1 360 ? -4.306 -12.240 3.994 1.00 65.69 360 ALA A N 1
ATOM 2507 C CA . ALA A 1 360 ? -5.152 -12.169 5.186 1.00 65.69 360 ALA A CA 1
ATOM 2508 C C . ALA A 1 360 ? -5.552 -13.560 5.713 1.00 65.69 360 ALA A C 1
ATOM 2510 O O . ALA A 1 360 ? -5.727 -13.717 6.919 1.00 65.69 360 ALA A O 1
ATOM 2511 N N . ALA A 1 361 ? -5.628 -14.567 4.835 1.00 61.38 361 ALA A N 1
ATOM 2512 C CA . ALA A 1 361 ? -6.011 -15.933 5.182 1.00 61.38 361 ALA A CA 1
ATOM 2513 C C . ALA A 1 361 ? -4.952 -16.694 5.999 1.00 61.38 361 ALA A C 1
ATOM 2515 O O . ALA A 1 361 ? -5.313 -17.606 6.745 1.00 61.38 361 ALA A O 1
ATOM 2516 N N . ALA A 1 362 ? -3.672 -16.325 5.901 1.00 60.16 362 ALA A N 1
ATOM 2517 C CA . ALA A 1 362 ? -2.571 -16.987 6.600 1.00 60.16 362 ALA A CA 1
ATOM 2518 C C . ALA A 1 362 ? -2.348 -16.443 8.023 1.00 60.16 362 ALA A C 1
ATOM 2520 O O . ALA A 1 362 ? -1.216 -16.224 8.437 1.00 60.16 362 ALA A O 1
ATOM 2521 N N . CYS A 1 363 ? -3.419 -16.246 8.800 1.00 61.69 363 CYS A N 1
ATOM 2522 C CA . CYS A 1 363 ? -3.399 -15.764 10.193 1.00 61.69 363 CYS A CA 1
ATOM 2523 C C . CYS A 1 363 ? -2.475 -16.525 11.182 1.00 61.69 363 CYS A C 1
ATOM 2525 O O . CYS A 1 363 ? -2.436 -16.140 12.348 1.00 61.69 363 CYS A O 1
ATOM 2527 N N . ASP A 1 364 ? -1.780 -17.581 10.742 1.00 48.41 364 ASP A N 1
ATOM 2528 C CA . ASP A 1 364 ? -0.844 -18.415 11.508 1.00 48.41 364 ASP A CA 1
ATOM 2529 C C . ASP A 1 364 ? 0.642 -18.061 11.281 1.00 48.41 364 ASP A C 1
ATOM 2531 O O . ASP A 1 364 ? 1.497 -18.540 12.029 1.00 48.41 364 ASP A O 1
ATOM 2535 N N . ASP A 1 365 ? 0.969 -17.234 10.283 1.00 47.72 365 ASP A N 1
ATOM 2536 C CA . ASP A 1 365 ? 2.341 -16.775 10.061 1.00 47.72 365 ASP A CA 1
ATOM 2537 C C . ASP A 1 365 ? 2.525 -15.408 10.720 1.00 47.72 365 ASP A C 1
ATOM 2539 O O . ASP A 1 365 ? 1.863 -14.439 10.346 1.00 47.72 365 ASP A O 1
ATOM 2543 N N . ALA A 1 366 ? 3.414 -15.354 11.721 1.00 42.94 366 ALA A N 1
ATOM 2544 C CA . ALA A 1 366 ? 3.762 -14.143 12.458 1.00 42.94 366 ALA A CA 1
ATOM 2545 C C . ALA A 1 366 ? 3.955 -12.974 11.484 1.00 42.94 366 ALA A C 1
ATOM 2547 O O . ALA A 1 366 ? 4.877 -12.966 10.661 1.00 42.94 366 ALA A O 1
ATOM 2548 N N . VAL A 1 367 ? 3.059 -11.997 11.558 1.00 43.41 367 VAL A N 1
ATOM 2549 C CA . VAL A 1 367 ? 3.074 -10.822 10.704 1.00 43.41 367 VAL A CA 1
ATOM 2550 C C . VAL A 1 367 ? 4.099 -9.881 11.311 1.00 43.41 367 VAL A C 1
ATOM 2552 O O . VAL A 1 367 ? 3.762 -8.978 12.065 1.00 43.41 367 VAL A O 1
ATOM 2555 N N . VAL A 1 368 ? 5.375 -10.092 10.993 1.00 38.56 368 VAL A N 1
ATOM 2556 C CA . VAL A 1 368 ? 6.412 -9.089 11.251 1.00 38.56 368 VAL A CA 1
ATOM 2557 C C . VAL A 1 368 ? 6.379 -8.111 10.088 1.00 38.56 368 VAL A C 1
ATOM 2559 O O . VAL A 1 368 ? 7.157 -8.193 9.137 1.00 38.56 368 VAL A O 1
ATOM 2562 N N . LEU A 1 369 ? 5.407 -7.205 10.133 1.00 40.62 369 LEU A N 1
ATOM 2563 C CA . LEU A 1 369 ? 5.514 -6.010 9.313 1.00 40.62 369 LEU A CA 1
ATOM 2564 C C . LEU A 1 369 ? 6.681 -5.171 9.833 1.00 40.62 369 LEU A C 1
ATOM 2566 O O . LEU A 1 369 ? 6.987 -5.274 11.025 1.00 40.62 369 LEU A O 1
ATOM 2570 N N . PRO A 1 370 ? 7.353 -4.410 8.943 1.00 44.62 370 PRO A N 1
ATOM 2571 C CA . PRO A 1 370 ? 8.198 -3.304 9.385 1.00 44.62 370 PRO A CA 1
ATOM 2572 C C . PRO A 1 370 ? 7.514 -2.550 10.516 1.00 44.62 370 PRO A C 1
ATOM 2574 O O . PRO A 1 370 ? 6.266 -2.480 10.512 1.00 44.62 370 PRO A O 1
#